Protein AF-A0AB35WHR3-F1 (afdb_monomer_lite)

Structure (mmCIF, N/CA/C/O backbone):
data_AF-A0AB35WHR3-F1
#
_entry.id   AF-A0AB35WHR3-F1
#
loop_
_atom_site.group_PDB
_atom_site.id
_atom_site.type_symbol
_atom_site.label_atom_id
_atom_site.label_alt_id
_atom_site.label_comp_id
_atom_site.label_asym_id
_atom_site.label_entity_id
_atom_site.label_seq_id
_atom_site.pdbx_PDB_ins_code
_atom_site.Cartn_x
_atom_site.Cartn_y
_atom_site.Cartn_z
_atom_site.occupancy
_atom_site.B_iso_or_equiv
_atom_site.auth_seq_id
_atom_site.auth_comp_id
_atom_site.auth_asym_id
_atom_site.auth_atom_id
_atom_site.pdbx_PDB_model_num
ATOM 1 N N . MET A 1 1 ? 24.380 -17.602 20.113 1.00 52.31 1 MET A N 1
ATOM 2 C CA . MET A 1 1 ? 23.394 -16.699 19.487 1.00 52.31 1 MET A CA 1
ATOM 3 C C . MET A 1 1 ? 24.152 -15.446 19.097 1.00 52.31 1 MET A C 1
ATOM 5 O O . MET A 1 1 ? 24.766 -14.852 19.979 1.00 52.31 1 MET A O 1
ATOM 9 N N . GLN A 1 2 ? 24.272 -15.147 17.804 1.00 74.19 2 GLN A N 1
ATOM 10 C CA . GLN A 1 2 ? 25.054 -13.999 17.340 1.00 74.19 2 GLN A CA 1
ATOM 11 C C . GLN A 1 2 ? 24.239 -12.716 17.557 1.00 74.19 2 GLN A C 1
ATOM 13 O O . GLN A 1 2 ? 23.012 -12.747 17.538 1.00 74.19 2 GLN A O 1
ATOM 18 N N . PHE A 1 3 ? 24.901 -11.583 17.803 1.00 76.56 3 PHE A N 1
ATOM 19 C CA . PHE A 1 3 ? 24.217 -10.304 18.057 1.00 76.56 3 PHE A CA 1
ATOM 20 C C . PHE A 1 3 ? 23.314 -9.883 16.879 1.00 76.56 3 PHE A C 1
ATOM 22 O O . PHE A 1 3 ? 22.258 -9.293 17.088 1.00 76.56 3 PHE A O 1
ATOM 29 N N . SER A 1 4 ? 23.675 -10.288 15.656 1.00 76.12 4 SER A N 1
ATOM 30 C CA . SER A 1 4 ? 22.852 -10.157 14.447 1.00 76.12 4 SER A CA 1
ATOM 31 C C . SER A 1 4 ? 21.501 -10.865 14.553 1.00 76.12 4 SER A C 1
ATOM 33 O O . SER A 1 4 ? 20.492 -10.314 14.124 1.00 76.12 4 SER A O 1
ATOM 35 N N . ASP A 1 5 ? 21.458 -12.055 15.158 1.00 76.31 5 ASP A N 1
ATOM 36 C CA . ASP A 1 5 ? 20.227 -12.840 15.301 1.00 76.31 5 ASP A CA 1
ATOM 37 C C . ASP A 1 5 ? 19.265 -12.165 16.281 1.00 76.31 5 ASP A C 1
ATOM 39 O O . ASP A 1 5 ? 18.054 -12.174 16.079 1.00 76.31 5 ASP A O 1
ATOM 43 N N . ILE A 1 6 ? 19.808 -11.540 17.331 1.00 77.31 6 ILE A N 1
ATOM 44 C CA . ILE A 1 6 ? 19.023 -10.793 18.319 1.00 77.31 6 ILE A CA 1
ATOM 45 C C . ILE A 1 6 ? 18.449 -9.525 17.684 1.00 77.31 6 ILE A C 1
ATOM 47 O O . ILE A 1 6 ? 17.266 -9.250 17.866 1.00 77.31 6 ILE A O 1
ATOM 51 N N . ILE A 1 7 ? 19.250 -8.779 16.914 1.00 77.50 7 ILE A N 1
ATOM 52 C CA . ILE A 1 7 ? 18.774 -7.587 16.192 1.00 77.50 7 ILE A CA 1
ATOM 53 C C . ILE A 1 7 ? 17.639 -7.965 15.241 1.00 77.50 7 ILE A C 1
ATOM 55 O O . ILE A 1 7 ? 16.580 -7.343 15.289 1.00 77.50 7 ILE A O 1
ATOM 59 N N . LYS A 1 8 ? 17.830 -9.018 14.440 1.00 77.94 8 LYS A N 1
ATOM 60 C CA . LYS A 1 8 ? 16.816 -9.489 13.499 1.00 77.94 8 LYS A CA 1
ATOM 61 C C . LYS A 1 8 ? 15.540 -9.930 14.215 1.00 77.94 8 LYS A C 1
ATOM 63 O O . LYS A 1 8 ? 14.456 -9.501 13.850 1.00 77.94 8 LYS A O 1
ATOM 68 N N . MET A 1 9 ? 15.664 -10.691 15.303 1.00 77.31 9 MET A N 1
ATOM 69 C CA . MET A 1 9 ? 14.513 -11.106 16.107 1.00 77.31 9 MET A CA 1
ATOM 70 C C . MET A 1 9 ? 13.752 -9.906 16.690 1.00 77.31 9 MET A C 1
ATOM 72 O O . MET A 1 9 ? 12.524 -9.901 16.703 1.00 77.31 9 MET A O 1
ATOM 76 N N . VAL A 1 10 ? 14.456 -8.873 17.162 1.00 79.62 10 VAL A N 1
ATOM 77 C CA . VAL A 1 10 ? 13.827 -7.643 17.668 1.00 79.62 10 VAL A CA 1
ATOM 78 C C . VAL A 1 10 ? 13.127 -6.879 16.542 1.00 79.62 10 VAL A C 1
ATOM 80 O O . VAL A 1 10 ? 12.013 -6.403 16.750 1.00 79.62 10 VAL A O 1
ATOM 83 N N . GLN A 1 11 ? 13.732 -6.790 15.356 1.00 77.31 11 GLN A N 1
ATOM 84 C CA . GLN A 1 11 ? 13.115 -6.176 14.176 1.00 77.31 11 GLN A CA 1
ATOM 85 C C . GLN A 1 11 ? 11.863 -6.940 13.720 1.00 77.31 11 GLN A C 1
ATOM 87 O O . GLN A 1 11 ? 10.835 -6.319 13.451 1.00 77.31 11 GLN A O 1
ATOM 92 N N . ASP A 1 12 ? 11.901 -8.271 13.721 1.00 77.56 12 ASP A N 1
ATOM 93 C CA . ASP A 1 12 ? 10.766 -9.131 13.371 1.00 77.56 12 ASP A CA 1
ATOM 94 C C . ASP A 1 12 ? 9.618 -8.982 14.386 1.00 77.56 12 ASP A C 1
ATOM 96 O O . ASP A 1 12 ? 8.453 -8.821 14.019 1.00 77.56 12 ASP A O 1
ATOM 100 N N . ILE A 1 13 ? 9.931 -8.951 15.686 1.00 80.31 13 ILE A N 1
ATOM 101 C CA . ILE A 1 13 ? 8.928 -8.714 16.735 1.00 80.31 13 ILE A CA 1
ATOM 102 C C . ILE A 1 13 ? 8.335 -7.312 16.605 1.00 80.31 13 ILE A C 1
ATOM 104 O O . ILE A 1 13 ? 7.120 -7.139 16.740 1.00 80.31 13 ILE A O 1
ATOM 108 N N . TRP A 1 14 ? 9.174 -6.305 16.362 1.00 79.19 14 TRP A N 1
ATOM 109 C CA . TRP A 1 14 ? 8.720 -4.929 16.229 1.00 79.19 14 TRP A CA 1
ATOM 110 C C . TRP A 1 14 ? 7.813 -4.764 15.013 1.00 79.19 14 TRP A C 1
ATOM 112 O O . TRP A 1 14 ? 6.697 -4.275 15.179 1.00 79.19 14 TRP A O 1
ATOM 122 N N . SER A 1 15 ? 8.243 -5.231 13.836 1.00 74.38 15 SER A N 1
ATOM 123 C CA . SER A 1 15 ? 7.479 -5.183 12.579 1.00 74.38 15 SER A CA 1
ATOM 124 C C . SER A 1 15 ? 6.114 -5.866 12.690 1.00 74.38 15 SER A C 1
ATOM 126 O O . SER A 1 15 ? 5.131 -5.367 12.146 1.00 74.38 15 SER A O 1
ATOM 128 N N . PHE A 1 16 ? 6.015 -6.944 13.471 1.00 77.44 16 PHE A N 1
ATOM 129 C CA . PHE A 1 16 ? 4.742 -7.586 13.787 1.00 77.44 16 PHE A CA 1
ATOM 130 C C . PHE A 1 16 ? 3.877 -6.772 14.764 1.00 77.44 16 PHE A C 1
ATOM 132 O O . PHE A 1 16 ? 2.650 -6.746 14.646 1.00 77.44 16 PHE A O 1
ATOM 139 N N . SER A 1 17 ? 4.501 -6.130 15.751 1.00 80.25 17 SER A N 1
ATOM 140 C CA . SER A 1 17 ? 3.797 -5.557 16.900 1.00 80.25 17 SER A CA 1
ATOM 141 C C . SER A 1 17 ? 3.284 -4.138 16.672 1.00 80.25 17 SER A C 1
ATOM 143 O O . SER A 1 17 ? 2.226 -3.773 17.191 1.00 80.25 17 SER A O 1
ATOM 145 N N . TRP A 1 18 ? 4.022 -3.310 15.933 1.00 80.69 18 TRP A N 1
ATOM 146 C CA . TRP A 1 18 ? 3.695 -1.891 15.804 1.00 80.69 18 TRP A CA 1
ATOM 147 C C . TRP A 1 18 ? 2.383 -1.613 15.039 1.00 80.69 18 TRP A C 1
ATOM 149 O O . TRP A 1 18 ? 1.640 -0.745 15.512 1.00 80.69 18 TRP A O 1
ATOM 159 N N . PRO A 1 19 ? 2.000 -2.327 13.953 1.00 80.31 19 PRO A N 1
ATOM 160 C CA . PRO A 1 19 ? 0.785 -1.979 13.212 1.00 80.31 19 PRO A CA 1
ATOM 161 C C . PRO A 1 19 ? -0.500 -2.159 14.045 1.00 80.31 19 PRO A C 1
ATOM 163 O O . PRO A 1 19 ? -1.282 -1.208 14.131 1.00 80.31 19 PRO A O 1
ATOM 166 N N . PRO A 1 20 ? -0.716 -3.285 14.765 1.00 82.25 20 PRO A N 1
ATOM 167 C CA . PRO A 1 20 ? -1.853 -3.435 15.681 1.00 82.25 20 PRO A CA 1
ATOM 168 C C . PRO A 1 20 ? -1.917 -2.369 16.777 1.00 82.25 20 PRO A C 1
ATOM 170 O O . PRO A 1 20 ? -3.007 -1.927 17.149 1.00 82.25 20 PRO A O 1
ATOM 173 N N . LEU A 1 21 ? -0.764 -1.945 17.303 1.00 85.31 21 LEU A N 1
ATOM 174 C CA . LEU A 1 21 ? -0.702 -0.894 18.320 1.00 85.31 21 LEU A CA 1
ATOM 175 C C . LEU A 1 21 ? -1.152 0.453 17.748 1.00 85.31 21 LEU A C 1
ATOM 177 O O . LEU A 1 21 ? -1.934 1.156 18.392 1.00 85.31 21 LEU A O 1
ATOM 181 N N . VAL A 1 22 ? -0.722 0.787 16.529 1.00 85.19 22 VAL A N 1
ATOM 182 C CA . VAL A 1 22 ? -1.149 2.009 15.836 1.00 85.19 22 VAL A CA 1
ATOM 183 C C . VAL A 1 22 ? -2.643 1.964 15.511 1.00 85.19 22 VAL A C 1
ATOM 185 O O . VAL A 1 22 ? -3.338 2.942 15.780 1.00 85.19 22 VAL A O 1
ATOM 188 N N . ILE A 1 23 ? -3.170 0.831 15.035 1.00 85.88 23 ILE A N 1
ATOM 189 C CA . ILE A 1 23 ? -4.611 0.631 14.787 1.00 85.88 23 ILE A CA 1
ATOM 190 C C . ILE A 1 23 ? -5.420 0.888 16.064 1.00 85.88 23 ILE A C 1
ATOM 192 O O . ILE A 1 23 ? -6.363 1.683 16.058 1.00 85.88 23 ILE A O 1
ATOM 196 N N . CYS A 1 24 ? -5.032 0.264 17.180 1.00 86.38 24 CYS A N 1
ATOM 197 C CA . CYS A 1 24 ? -5.691 0.456 18.471 1.00 86.38 24 CYS A CA 1
ATOM 198 C C . CYS A 1 24 ? -5.600 1.910 18.957 1.00 86.38 24 CYS A C 1
ATOM 200 O O . CYS A 1 24 ? -6.590 2.463 19.442 1.00 86.38 24 CYS A O 1
ATOM 202 N N . GLY A 1 25 ? -4.433 2.543 18.811 1.00 86.81 25 GLY A N 1
ATOM 203 C CA . GLY A 1 25 ? -4.210 3.940 19.182 1.00 86.81 25 GLY A CA 1
ATOM 204 C C . GLY A 1 25 ? -5.075 4.910 18.375 1.00 86.81 25 GLY A C 1
ATOM 205 O O . GLY A 1 25 ? -5.742 5.770 18.957 1.00 86.81 25 GLY A O 1
ATOM 206 N N . LEU A 1 26 ? -5.131 4.733 17.053 1.00 87.12 26 LEU A N 1
ATOM 207 C CA . LEU A 1 26 ? -5.983 5.511 16.150 1.00 87.12 26 LEU A CA 1
ATOM 208 C C . LEU A 1 26 ? -7.464 5.323 16.488 1.00 87.12 26 LEU A C 1
ATOM 210 O O . LEU A 1 26 ? -8.187 6.309 16.643 1.00 87.12 26 LEU A O 1
ATOM 214 N N . ALA A 1 27 ? -7.905 4.077 16.677 1.00 87.25 27 ALA A N 1
ATOM 215 C CA . ALA A 1 27 ? -9.283 3.765 17.045 1.00 87.25 27 ALA A CA 1
ATOM 216 C C . ALA A 1 27 ? -9.674 4.422 18.379 1.00 87.25 27 ALA A C 1
ATOM 218 O O . ALA A 1 27 ? -10.729 5.050 18.482 1.00 87.25 27 ALA A O 1
ATOM 219 N N . TYR A 1 28 ? -8.805 4.351 19.391 1.00 88.69 28 TYR A N 1
ATOM 220 C CA . TYR A 1 28 ? -9.020 5.018 20.674 1.00 88.69 28 TYR A CA 1
ATOM 221 C C . TYR A 1 28 ? -9.117 6.541 20.523 1.00 88.69 28 TYR A C 1
ATOM 223 O O . TYR A 1 28 ? -10.058 7.155 21.039 1.00 88.69 28 TYR A O 1
ATOM 231 N N . PHE A 1 29 ? -8.168 7.153 19.809 1.00 88.69 29 PHE A N 1
ATOM 232 C CA . PHE A 1 29 ? -8.131 8.598 19.598 1.00 88.69 29 PHE A CA 1
ATOM 233 C C . PHE A 1 29 ? -9.409 9.084 18.909 1.00 88.69 29 PHE A C 1
ATOM 235 O O . PHE A 1 29 ? -10.069 10.004 19.398 1.00 88.69 29 PHE A O 1
ATOM 242 N N . MET A 1 30 ? -9.815 8.415 17.830 1.00 87.62 30 MET A N 1
ATOM 243 C CA . MET A 1 30 ? -11.041 8.730 17.103 1.00 87.62 30 MET A CA 1
ATOM 244 C C . MET A 1 30 ? -12.286 8.522 17.963 1.00 87.62 30 MET A C 1
ATOM 246 O O . MET A 1 30 ? -13.136 9.411 18.039 1.00 87.62 30 MET A O 1
ATOM 250 N N . ALA A 1 31 ? -12.383 7.400 18.678 1.00 87.38 31 ALA A N 1
ATOM 251 C CA . ALA A 1 31 ? -13.514 7.132 19.557 1.00 87.38 31 ALA A CA 1
ATOM 252 C C . ALA A 1 31 ? -13.680 8.242 20.608 1.00 87.38 31 ALA A C 1
ATOM 254 O O . ALA A 1 31 ? -14.768 8.809 20.771 1.00 87.38 31 ALA A O 1
ATOM 255 N N . ARG A 1 32 ? -12.577 8.624 21.262 1.00 89.19 32 ARG A N 1
ATOM 256 C CA . ARG A 1 32 ? -12.548 9.691 22.267 1.00 89.19 32 ARG A CA 1
ATOM 257 C C . ARG A 1 32 ? -12.871 11.059 21.665 1.00 89.19 32 ARG A C 1
ATOM 259 O O . ARG A 1 32 ? -13.584 11.832 22.306 1.00 89.19 32 ARG A O 1
ATOM 266 N N . PHE A 1 33 ? -12.383 11.356 20.461 1.00 88.81 33 PHE A N 1
ATOM 267 C CA . PHE A 1 33 ? -12.613 12.631 19.780 1.00 88.81 33 PHE A CA 1
ATOM 268 C C . PHE A 1 33 ? -14.090 12.834 19.410 1.00 88.81 33 PHE A C 1
ATOM 270 O O . PHE A 1 33 ? -14.654 13.898 19.688 1.00 88.81 33 PHE A O 1
ATOM 277 N N . PHE A 1 34 ? -14.751 11.816 18.850 1.00 86.81 34 PHE A N 1
ATOM 278 C CA . PHE A 1 34 ? -16.167 11.885 18.465 1.00 86.81 34 PHE A CA 1
ATOM 279 C C . PHE A 1 34 ? -17.109 11.757 19.669 1.00 86.81 34 PHE A C 1
ATOM 281 O O . PHE A 1 34 ? -18.034 12.564 19.826 1.00 86.81 34 PHE A O 1
ATOM 288 N N . HIS A 1 35 ? -16.860 10.790 20.557 1.00 86.69 35 HIS A N 1
ATOM 289 C CA . HIS A 1 35 ? -17.736 10.480 21.684 1.00 86.69 35 HIS A CA 1
ATOM 290 C C . HIS A 1 35 ? -16.955 10.270 22.995 1.00 86.69 35 HIS A C 1
ATOM 292 O O . HIS A 1 35 ? -16.759 9.135 23.447 1.00 86.69 35 HIS A O 1
ATOM 298 N N . PRO A 1 36 ? -16.533 11.359 23.665 1.00 84.38 36 PRO A N 1
ATOM 299 C CA . PRO A 1 36 ? -15.654 11.263 24.820 1.00 84.38 36 PRO A CA 1
ATOM 300 C C . PRO A 1 36 ? -16.280 10.477 25.976 1.00 84.38 36 PRO A C 1
ATOM 302 O O . PRO A 1 36 ? -15.652 9.543 26.477 1.00 84.38 36 PRO A O 1
ATOM 305 N N . ALA A 1 37 ? -17.510 10.815 26.371 1.00 82.88 37 ALA A N 1
ATOM 306 C CA . ALA A 1 37 ? -18.183 10.216 27.524 1.00 82.88 37 ALA A CA 1
ATOM 307 C C . ALA A 1 37 ? -18.456 8.710 27.345 1.00 82.88 37 ALA A C 1
ATOM 309 O O . ALA A 1 37 ? -18.174 7.915 28.247 1.00 82.88 37 ALA A O 1
ATOM 310 N N . GLY A 1 38 ? -18.940 8.288 26.170 1.00 80.50 38 GLY A N 1
ATOM 311 C CA . GLY A 1 38 ? -19.163 6.863 25.908 1.00 80.50 38 GLY A CA 1
ATOM 312 C C . GLY A 1 38 ? -17.875 6.067 25.752 1.00 80.50 38 GLY A C 1
ATOM 313 O O . GLY A 1 38 ? -17.841 4.906 26.154 1.00 80.50 38 GLY A O 1
ATOM 314 N N . THR A 1 39 ? -16.798 6.684 25.261 1.00 82.62 39 THR A N 1
ATOM 315 C CA . THR A 1 39 ? -15.481 6.033 25.202 1.00 82.62 39 THR A CA 1
ATOM 316 C C . THR A 1 39 ? -14.956 5.749 26.606 1.00 82.62 39 THR A C 1
ATOM 318 O O . THR A 1 39 ? -14.584 4.617 26.900 1.00 82.62 39 THR A O 1
ATOM 321 N N . THR A 1 40 ? -15.022 6.721 27.523 1.00 85.44 40 THR A N 1
ATOM 322 C CA . THR A 1 40 ? -14.616 6.513 28.926 1.00 85.44 40 THR A CA 1
ATOM 323 C C . THR A 1 40 ? -15.465 5.466 29.638 1.00 85.44 40 THR A C 1
ATOM 325 O O . THR A 1 40 ? -14.918 4.630 30.351 1.00 85.44 40 THR A O 1
ATOM 328 N N . SER A 1 41 ? -16.781 5.451 29.405 1.00 84.50 41 SER A N 1
ATOM 329 C CA . SER A 1 41 ? -17.661 4.424 29.977 1.00 84.50 41 SER A CA 1
ATOM 330 C C . SER A 1 41 ? -17.339 3.027 29.435 1.00 84.50 41 SER A C 1
ATOM 332 O O . SER A 1 41 ? -17.277 2.061 30.195 1.00 84.50 41 SER A O 1
ATOM 334 N N . SER A 1 42 ? -17.078 2.911 28.131 1.00 82.69 42 SER A N 1
ATOM 335 C CA . SER A 1 42 ? -16.716 1.637 27.499 1.00 82.69 42 SER A CA 1
ATOM 336 C C . SER A 1 42 ? -15.365 1.128 27.998 1.00 82.69 42 SER A C 1
ATOM 338 O O . SER A 1 42 ? -15.242 -0.048 28.324 1.00 82.69 42 SER A O 1
ATOM 340 N N . LEU A 1 43 ? -14.378 2.012 28.165 1.00 83.75 43 LEU A N 1
ATOM 341 C CA . LEU A 1 43 ? -13.083 1.665 28.754 1.00 83.75 43 LEU A CA 1
ATOM 342 C C . LEU A 1 43 ? -13.210 1.207 30.200 1.00 83.75 43 LEU A C 1
ATOM 344 O O . LEU A 1 43 ? -12.608 0.209 30.566 1.00 83.75 43 LEU A O 1
ATOM 348 N N . GLN A 1 44 ? -14.024 1.877 31.016 1.00 83.56 44 GLN A N 1
ATOM 349 C CA . GLN A 1 44 ? -14.287 1.431 32.387 1.00 83.56 44 GLN A CA 1
ATOM 350 C C . GLN A 1 44 ? -14.950 0.046 32.419 1.00 83.56 44 GLN A C 1
ATOM 352 O O . GLN A 1 44 ? -14.607 -0.788 33.260 1.00 83.56 44 GLN A O 1
ATOM 357 N N . LYS A 1 45 ? -15.857 -0.246 31.479 1.00 85.75 45 LYS A N 1
ATOM 358 C CA . LYS A 1 45 ? -16.443 -1.587 31.322 1.00 85.75 45 LYS A CA 1
ATOM 359 C C . LYS A 1 45 ? -15.401 -2.628 30.910 1.00 85.75 45 LYS A C 1
ATOM 361 O O . LYS A 1 45 ? -15.373 -3.706 31.494 1.00 85.75 45 LYS A O 1
ATOM 366 N N . ILE A 1 46 ? -14.523 -2.305 29.963 1.00 84.06 46 ILE A N 1
ATOM 367 C CA . ILE A 1 46 ? -13.441 -3.203 29.536 1.00 84.06 46 ILE A CA 1
ATOM 368 C C . ILE A 1 46 ? -12.468 -3.445 30.692 1.00 84.06 46 ILE A C 1
ATOM 370 O O . ILE A 1 46 ? -12.201 -4.593 31.020 1.00 84.06 46 ILE A O 1
ATOM 374 N N . LEU A 1 47 ? -12.009 -2.391 31.371 1.00 82.81 47 LEU A N 1
ATOM 375 C CA . LEU A 1 47 ? -11.098 -2.477 32.515 1.00 82.81 47 LEU A CA 1
ATOM 376 C C . LEU A 1 47 ? -11.695 -3.289 33.665 1.00 82.81 47 LEU A C 1
ATOM 378 O O . LEU A 1 47 ? -11.017 -4.134 34.241 1.00 82.81 47 LEU A O 1
ATOM 382 N N . SER A 1 48 ? -12.973 -3.080 33.988 1.00 83.62 48 SER A N 1
ATOM 383 C CA . SER A 1 48 ? -13.650 -3.887 35.009 1.00 83.62 48 SER A CA 1
ATOM 384 C C . SER A 1 48 ? -13.836 -5.346 34.575 1.00 83.62 48 SER A C 1
ATOM 386 O O . SER A 1 48 ? -13.720 -6.241 35.410 1.00 83.62 48 SER A O 1
ATOM 388 N N . GLY A 1 49 ? -14.060 -5.612 33.285 1.00 80.56 49 GLY A N 1
ATOM 389 C CA . GLY A 1 49 ? -14.067 -6.961 32.716 1.00 80.56 49 GLY A CA 1
ATOM 390 C C . GLY A 1 49 ? -12.696 -7.639 32.777 1.00 80.56 49 GLY A C 1
ATOM 391 O O . GLY A 1 49 ? -12.606 -8.786 33.205 1.00 80.56 49 GLY A O 1
ATOM 392 N N . MET A 1 50 ? -11.627 -6.916 32.432 1.00 78.94 50 MET A N 1
ATOM 393 C CA . MET A 1 50 ? -10.243 -7.387 32.529 1.00 78.94 50 MET A CA 1
ATOM 394 C C . MET A 1 50 ? -9.842 -7.660 33.973 1.00 78.94 50 MET A C 1
ATOM 396 O O . MET A 1 50 ? -9.220 -8.681 34.233 1.00 78.94 50 MET A O 1
ATOM 400 N N . LYS A 1 51 ? -10.243 -6.802 34.918 1.00 81.06 51 LYS A N 1
ATOM 401 C CA . LYS A 1 51 ? -10.017 -7.034 36.348 1.00 81.06 51 LYS A CA 1
ATOM 402 C C . LYS A 1 51 ? -10.696 -8.325 36.804 1.00 81.06 51 LYS A C 1
ATOM 404 O O . LYS A 1 51 ? -10.027 -9.199 37.330 1.00 81.06 51 LYS A O 1
ATOM 409 N N . LYS A 1 52 ? -11.979 -8.511 36.471 1.00 82.81 52 LYS A N 1
ATOM 410 C CA . LYS A 1 52 ? -12.708 -9.762 36.755 1.00 82.81 52 LYS A CA 1
ATOM 411 C C . LYS A 1 52 ? -12.065 -10.988 36.105 1.00 82.81 52 LYS A C 1
ATOM 413 O O . LYS A 1 52 ? -12.115 -12.075 36.671 1.00 82.81 52 LYS A O 1
ATOM 418 N N . TYR A 1 53 ? -11.517 -10.842 34.900 1.00 78.19 53 TYR A N 1
ATOM 419 C CA . TYR A 1 53 ? -10.784 -11.915 34.236 1.00 78.19 53 TYR A CA 1
ATOM 420 C C . TYR A 1 53 ? -9.462 -12.213 34.950 1.00 78.19 53 TYR A C 1
ATOM 422 O O . TYR A 1 53 ? -9.164 -13.378 35.170 1.00 78.19 53 TYR A O 1
ATOM 430 N N . GLY A 1 54 ? -8.719 -11.184 35.365 1.00 76.81 54 GLY A N 1
ATOM 431 C CA . GLY A 1 54 ? -7.506 -11.306 36.172 1.00 76.81 54 GLY A CA 1
ATOM 432 C C . GLY A 1 54 ? -7.766 -12.019 37.496 1.00 76.81 54 GLY A C 1
ATOM 433 O O . GLY A 1 54 ? -7.083 -12.991 37.791 1.00 76.81 54 GLY A O 1
ATOM 434 N N . ASP A 1 55 ? -8.823 -11.633 38.212 1.00 81.00 55 ASP A N 1
ATOM 435 C CA . ASP A 1 55 ? -9.233 -12.276 39.466 1.00 81.00 55 ASP A CA 1
ATOM 436 C C . ASP A 1 55 ? -9.564 -13.771 39.246 1.00 81.00 55 ASP A C 1
ATOM 438 O O . ASP A 1 55 ? -9.179 -14.643 40.026 1.00 81.00 55 ASP A O 1
ATOM 442 N N . LYS A 1 56 ? -10.235 -14.105 38.132 1.00 79.19 56 LYS A N 1
ATOM 443 C CA . LYS A 1 56 ? -10.495 -15.502 37.735 1.00 79.19 56 LYS A CA 1
ATOM 444 C C . LYS A 1 56 ? -9.224 -16.248 37.334 1.00 79.19 56 LYS A C 1
ATOM 446 O O . LYS A 1 56 ? -9.098 -17.433 37.634 1.00 79.19 56 LYS A O 1
ATOM 451 N N . LEU A 1 57 ? -8.301 -15.584 36.645 1.00 73.81 57 LEU A N 1
ATOM 452 C CA . LEU A 1 57 ? -7.026 -16.152 36.219 1.00 73.81 57 LEU A CA 1
ATOM 453 C C . LEU A 1 57 ? -6.140 -16.455 37.431 1.00 73.81 57 LEU A C 1
ATOM 455 O O . LEU A 1 57 ? -5.500 -17.500 37.471 1.00 73.81 57 LEU A O 1
ATOM 459 N N . GLU A 1 58 ? -6.147 -15.576 38.431 1.00 75.00 58 GLU A N 1
ATOM 460 C CA . GLU A 1 58 ? -5.454 -15.758 39.703 1.00 75.00 58 GLU A CA 1
ATOM 461 C C . GLU A 1 58 ? -6.054 -16.922 40.491 1.00 75.00 58 GLU A C 1
ATOM 463 O O . GLU A 1 58 ? -5.318 -17.823 40.878 1.00 75.00 58 GLU A O 1
ATOM 468 N N . SER A 1 59 ? -7.384 -16.996 40.600 1.00 76.94 59 SER A N 1
ATOM 469 C CA . SER A 1 59 ? -8.070 -18.154 41.190 1.00 76.94 59 SER A CA 1
ATOM 470 C C . SER A 1 59 ? -7.737 -19.465 40.462 1.00 76.94 59 SER A C 1
ATOM 472 O O . SER A 1 59 ? -7.481 -20.488 41.094 1.00 76.94 59 SER A O 1
ATOM 474 N N . THR A 1 60 ? -7.673 -19.435 39.129 1.00 73.12 60 THR A N 1
ATOM 475 C CA . THR A 1 60 ? -7.289 -20.592 38.308 1.00 73.12 60 THR A CA 1
ATOM 476 C C . THR A 1 60 ? -5.819 -20.956 38.532 1.00 73.12 60 THR A C 1
ATOM 478 O O . THR A 1 60 ? -5.482 -22.129 38.656 1.00 73.12 60 THR A O 1
ATOM 481 N N . ARG A 1 61 ? -4.931 -19.969 38.680 1.00 70.00 61 ARG A N 1
ATOM 482 C CA . ARG A 1 61 ? -3.522 -20.185 39.023 1.00 70.00 61 ARG A CA 1
ATOM 483 C C . ARG A 1 61 ? -3.376 -20.896 40.368 1.00 70.00 61 ARG A C 1
ATOM 485 O O . ARG A 1 61 ? -2.602 -21.845 40.424 1.00 70.00 61 ARG A O 1
ATOM 492 N N . THR A 1 62 ? -4.130 -20.505 41.398 1.00 74.06 62 THR A N 1
ATOM 493 C CA . THR A 1 62 ? -4.110 -21.171 42.715 1.00 74.06 62 THR A CA 1
ATOM 494 C C . THR A 1 62 ? -4.562 -22.633 42.626 1.00 74.06 62 THR A C 1
ATOM 496 O O . THR A 1 62 ? -4.058 -23.484 43.349 1.00 74.06 62 THR A O 1
ATOM 499 N N . ILE A 1 63 ? -5.478 -22.949 41.702 1.00 76.62 63 ILE A N 1
ATOM 500 C CA . ILE A 1 63 ? -5.956 -24.320 41.450 1.00 76.62 63 ILE A CA 1
ATOM 501 C C . ILE A 1 63 ? -4.929 -25.156 40.664 1.00 76.62 63 ILE A C 1
ATOM 503 O O . ILE A 1 63 ? -4.850 -26.364 40.872 1.00 76.62 63 ILE A O 1
ATOM 507 N N . LEU A 1 64 ? -4.141 -24.548 39.765 1.00 71.31 64 LEU A N 1
ATOM 508 C CA . LEU A 1 64 ? -3.101 -25.240 38.980 1.00 71.31 64 LEU A CA 1
ATOM 509 C C . LEU A 1 64 ? -1.735 -25.326 39.684 1.00 71.31 64 LEU A C 1
ATOM 511 O O . LEU A 1 64 ? -0.887 -26.118 39.264 1.00 71.31 64 LEU A O 1
ATOM 515 N N . GLU A 1 65 ? -1.511 -24.538 40.735 1.00 73.31 65 GLU A N 1
ATOM 516 C CA . GLU A 1 65 ? -0.295 -24.543 41.563 1.00 73.31 65 GLU A CA 1
ATOM 517 C C . GLU A 1 65 ? 0.084 -25.928 42.122 1.00 73.31 65 GLU A C 1
ATOM 519 O O . GLU A 1 65 ? 1.246 -26.312 41.964 1.00 73.31 65 GLU A O 1
ATOM 524 N N . PRO A 1 66 ? -0.859 -26.752 42.624 1.00 74.31 66 PRO A N 1
ATOM 525 C CA . PRO A 1 66 ? -0.577 -28.113 43.087 1.00 74.31 66 PRO A CA 1
ATOM 526 C C . PRO A 1 66 ? -0.123 -29.071 41.976 1.00 74.31 66 PRO A C 1
ATOM 528 O O . PRO A 1 66 ? 0.511 -30.082 42.258 1.00 74.31 66 PRO A O 1
ATOM 531 N N . TYR A 1 67 ? -0.440 -28.768 40.713 1.00 75.75 67 TYR A N 1
ATOM 532 C CA . TYR A 1 67 ? -0.150 -29.627 39.561 1.00 75.75 67 TYR A CA 1
ATOM 533 C C . TYR A 1 67 ? 1.106 -29.195 38.785 1.00 75.75 67 TYR A C 1
ATOM 535 O O . TYR A 1 67 ? 1.414 -29.769 37.743 1.00 75.75 67 TYR A O 1
ATOM 543 N N . GLY A 1 68 ? 1.818 -28.152 39.237 1.00 69.31 68 GLY A N 1
ATOM 544 C CA . GLY A 1 68 ? 3.009 -27.625 38.551 1.00 69.31 68 GLY A CA 1
ATOM 545 C C . GLY A 1 68 ? 2.729 -26.972 37.186 1.00 69.31 68 GLY A C 1
ATOM 546 O O . GLY A 1 68 ? 3.658 -26.609 36.464 1.00 69.31 68 GLY A O 1
ATOM 547 N N . LEU A 1 69 ? 1.455 -26.783 36.831 1.00 67.81 69 LEU A N 1
ATOM 548 C CA . LEU A 1 69 ? 0.995 -26.262 35.537 1.00 67.81 69 LEU A CA 1
ATOM 549 C C . LEU A 1 69 ? 0.897 -24.725 35.507 1.00 67.81 69 LEU A C 1
ATOM 551 O O . LEU A 1 69 ? 0.419 -24.141 34.537 1.00 67.81 69 LEU A O 1
ATOM 555 N N . THR A 1 70 ? 1.390 -24.034 36.534 1.00 66.12 70 THR A N 1
ATOM 556 C CA . THR A 1 70 ? 1.384 -22.560 36.636 1.00 66.12 70 THR A CA 1
ATOM 557 C C . THR A 1 70 ? 2.123 -21.867 35.493 1.00 66.12 70 THR A C 1
ATOM 559 O O . THR A 1 70 ? 1.799 -20.729 35.156 1.00 66.12 70 THR A O 1
ATOM 562 N N . LYS A 1 71 ? 3.057 -22.565 34.834 1.00 66.62 71 LYS A N 1
ATOM 563 C CA . LYS A 1 71 ? 3.768 -22.085 33.638 1.00 66.62 71 LYS A CA 1
ATOM 564 C C . LYS A 1 71 ? 2.876 -21.973 32.389 1.00 66.62 71 LYS A C 1
ATOM 566 O O . LYS A 1 71 ? 3.229 -21.228 31.479 1.00 66.62 71 LYS A O 1
ATOM 571 N N . LEU A 1 72 ? 1.723 -22.651 32.337 1.00 68.50 72 LEU A N 1
ATOM 572 C CA . LEU A 1 72 ? 0.796 -22.576 31.195 1.00 68.50 72 LEU A CA 1
ATOM 573 C C . LEU A 1 72 ? 0.007 -21.268 31.149 1.00 68.50 72 LEU A C 1
ATOM 575 O O . LEU A 1 72 ? -0.306 -20.786 30.067 1.00 68.50 72 LEU A O 1
ATOM 579 N N . VAL A 1 73 ? -0.297 -20.669 32.300 1.00 69.44 73 VAL A N 1
ATOM 580 C CA . VAL A 1 73 ? -1.096 -19.436 32.385 1.00 69.44 73 VAL A CA 1
ATOM 581 C C . VAL A 1 73 ? -0.459 -18.258 31.619 1.00 69.44 73 VAL A C 1
ATOM 583 O O . VAL A 1 73 ? -1.142 -17.658 30.780 1.00 69.44 73 VAL A O 1
ATOM 586 N N . PRO A 1 74 ? 0.832 -17.918 31.820 1.00 70.88 74 PRO A N 1
ATOM 587 C CA . PRO A 1 74 ? 1.484 -16.885 31.016 1.00 70.88 74 PRO A CA 1
ATOM 588 C C . PRO A 1 74 ? 1.632 -17.295 29.544 1.00 70.88 74 PRO A C 1
ATOM 590 O O . PRO A 1 74 ? 1.461 -16.449 28.671 1.00 70.88 74 PRO A O 1
ATOM 593 N N . ALA A 1 75 ? 1.856 -18.580 29.243 1.00 76.12 75 ALA A N 1
ATOM 594 C CA . ALA A 1 75 ? 1.948 -19.063 27.864 1.00 76.12 75 ALA A CA 1
ATOM 595 C C . ALA A 1 75 ? 0.628 -18.877 27.089 1.00 76.12 75 ALA A C 1
ATOM 597 O O . ALA A 1 75 ? 0.632 -18.320 25.995 1.00 76.12 75 ALA A O 1
ATOM 598 N N . ILE A 1 76 ? -0.513 -19.250 27.679 1.00 77.12 76 ILE A N 1
ATOM 599 C CA . ILE A 1 76 ? -1.851 -19.049 27.093 1.00 77.12 76 ILE A CA 1
ATOM 600 C C . ILE A 1 76 ? -2.137 -17.556 26.890 1.00 77.12 76 ILE A C 1
ATOM 602 O O . ILE A 1 76 ? -2.713 -17.167 25.875 1.00 77.12 76 ILE A O 1
ATOM 606 N N . SER A 1 77 ? -1.707 -16.710 27.828 1.00 74.31 77 SER A N 1
ATOM 607 C CA . SER A 1 77 ? -1.901 -15.257 27.742 1.00 74.31 77 SER A CA 1
ATOM 608 C C . SER A 1 77 ? -1.098 -14.643 26.590 1.00 74.31 77 SER A C 1
ATOM 610 O O . SER A 1 77 ? -1.623 -13.811 25.852 1.00 74.31 77 SER A O 1
ATOM 612 N N . ILE A 1 78 ? 0.144 -15.098 26.387 1.00 79.31 78 ILE A N 1
ATOM 613 C CA . ILE A 1 78 ? 0.976 -14.709 25.240 1.00 79.31 78 ILE A CA 1
ATOM 614 C C . ILE A 1 78 ? 0.342 -15.197 23.935 1.00 79.31 78 ILE A C 1
ATOM 616 O O . ILE A 1 78 ? 0.221 -14.412 23.002 1.00 79.31 78 ILE A O 1
ATOM 620 N N . ILE A 1 79 ? -0.130 -16.447 23.869 1.00 82.00 79 ILE A N 1
ATOM 621 C CA . ILE A 1 79 ? -0.790 -16.994 22.670 1.00 82.00 79 ILE A CA 1
ATOM 622 C C . ILE A 1 79 ? -2.042 -16.185 22.313 1.00 82.00 79 ILE A C 1
ATOM 624 O O . ILE A 1 79 ? -2.228 -15.830 21.150 1.00 82.00 79 ILE A O 1
ATOM 628 N N . MET A 1 80 ? -2.881 -15.848 23.295 1.00 80.62 80 MET A N 1
ATOM 629 C CA . MET A 1 80 ? -4.049 -14.979 23.105 1.00 80.62 80 MET A CA 1
ATOM 630 C C . MET A 1 80 ? -3.656 -13.595 22.582 1.00 80.62 80 MET A C 1
ATOM 632 O O . MET A 1 80 ? -4.269 -13.101 21.636 1.00 80.62 80 MET A O 1
ATOM 636 N N . LEU A 1 81 ? -2.631 -12.974 23.174 1.00 80.56 81 LEU A N 1
ATOM 637 C CA . LEU A 1 81 ? -2.147 -11.659 22.758 1.00 80.56 81 LEU A CA 1
ATOM 638 C C . LEU A 1 81 ? -1.613 -11.694 21.324 1.00 80.56 81 LEU A C 1
ATOM 640 O O . LEU A 1 81 ? -2.041 -10.891 20.502 1.00 80.56 81 LEU A O 1
ATOM 644 N N . VAL A 1 82 ? -0.759 -12.666 21.001 1.00 82.12 82 VAL A N 1
ATOM 645 C CA . VAL A 1 82 ? -0.219 -12.863 19.649 1.00 82.12 82 VAL A CA 1
ATOM 646 C C . VAL A 1 82 ? -1.344 -13.133 18.651 1.00 82.12 82 VAL A C 1
ATOM 648 O O . VAL A 1 82 ? -1.347 -12.542 17.577 1.00 82.12 82 VAL A O 1
ATOM 651 N N . SER A 1 83 ? -2.342 -13.943 19.012 1.00 79.75 83 SER A N 1
ATOM 652 C CA . SER A 1 83 ? -3.507 -14.211 18.156 1.00 79.75 83 SER A CA 1
ATOM 653 C C . SER A 1 83 ? -4.322 -12.943 17.891 1.00 79.75 83 SER A C 1
ATOM 655 O O . SER A 1 83 ? -4.726 -12.692 16.759 1.00 79.75 83 SER A O 1
ATOM 657 N N . CYS A 1 84 ? -4.534 -12.107 18.910 1.00 78.56 84 CYS A N 1
ATOM 658 C CA . CYS A 1 84 ? -5.211 -10.820 18.761 1.00 78.56 84 CYS A CA 1
ATOM 659 C C . CYS A 1 84 ? -4.418 -9.871 17.850 1.00 78.56 84 CYS A C 1
ATOM 661 O O . CYS A 1 84 ? -4.979 -9.292 16.921 1.00 78.56 84 CYS A O 1
ATOM 663 N N . MET A 1 85 ? -3.102 -9.764 18.057 1.00 81.00 85 MET A N 1
ATOM 664 C CA . MET A 1 85 ? -2.226 -8.963 17.199 1.00 81.00 85 MET A CA 1
ATOM 665 C C . MET A 1 85 ? -2.223 -9.474 15.758 1.00 81.00 85 MET A C 1
ATOM 667 O O . MET A 1 85 ? -2.293 -8.672 14.834 1.00 81.00 85 MET A O 1
ATOM 671 N N . PHE A 1 86 ? -2.235 -10.791 15.556 1.00 79.44 86 PHE A N 1
ATOM 672 C CA . PHE A 1 86 ? -2.320 -11.401 14.232 1.00 79.44 86 PHE A CA 1
ATOM 673 C C . PHE A 1 86 ? -3.645 -11.073 13.528 1.00 79.44 86 PHE A C 1
ATOM 675 O O . PHE A 1 86 ? -3.644 -10.682 12.363 1.00 79.44 86 PHE A O 1
ATOM 682 N N . LEU A 1 87 ? -4.778 -11.163 14.235 1.00 77.19 87 LEU A N 1
ATOM 683 C CA . LEU A 1 87 ? -6.096 -10.801 13.693 1.00 77.19 87 LEU A CA 1
ATOM 684 C C . LEU A 1 87 ? -6.197 -9.313 13.323 1.00 77.19 87 LEU A C 1
ATOM 686 O O . LEU A 1 87 ? -6.853 -8.960 12.342 1.00 77.19 87 LEU A O 1
ATOM 690 N N . LEU A 1 88 ? -5.542 -8.442 14.092 1.00 73.88 88 LEU A N 1
ATOM 691 C CA . LEU A 1 88 ? -5.454 -7.013 13.793 1.00 73.88 88 LEU A CA 1
ATOM 692 C C . LEU A 1 88 ? -4.524 -6.731 12.605 1.00 73.88 88 LEU A C 1
ATOM 694 O O . LEU A 1 88 ? -4.833 -5.864 11.793 1.00 73.88 88 LEU A O 1
ATOM 698 N N . ASN A 1 89 ? -3.411 -7.459 12.489 1.00 72.19 89 ASN A N 1
ATOM 699 C CA . ASN A 1 89 ? -2.390 -7.195 11.476 1.00 72.19 89 ASN A CA 1
ATOM 700 C C . ASN A 1 89 ? -2.675 -7.839 10.112 1.00 72.19 89 ASN A C 1
ATOM 702 O O . ASN A 1 89 ? -2.180 -7.341 9.112 1.00 72.19 89 ASN A O 1
ATOM 706 N N . GLY A 1 90 ? -3.425 -8.944 10.045 1.00 69.00 90 GLY A N 1
ATOM 707 C CA . GLY A 1 90 ? -3.677 -9.670 8.790 1.00 69.00 90 GLY A CA 1
ATOM 708 C C . GLY A 1 90 ? -5.070 -9.408 8.203 1.00 69.00 90 GLY A C 1
ATOM 709 O O . GLY A 1 90 ? -5.203 -8.720 7.195 1.00 69.00 90 GLY A O 1
ATOM 710 N N . PRO A 1 91 ? -6.142 -9.945 8.808 1.00 68.25 91 PRO A N 1
ATOM 711 C CA . PRO A 1 91 ? -7.503 -9.787 8.293 1.00 68.25 91 PRO A CA 1
ATOM 712 C C . PRO A 1 91 ? -7.965 -8.333 8.153 1.00 68.25 91 PRO A C 1
ATOM 714 O O . PRO A 1 91 ? -8.571 -7.977 7.147 1.00 68.25 91 PRO A O 1
ATOM 717 N N . ILE A 1 92 ? -7.693 -7.482 9.148 1.00 66.06 92 ILE A N 1
ATOM 718 C CA . ILE A 1 92 ? -8.183 -6.096 9.138 1.00 66.06 92 ILE A CA 1
ATOM 719 C C . ILE A 1 92 ? -7.432 -5.243 8.114 1.00 66.06 92 ILE A C 1
ATOM 721 O O . ILE A 1 92 ? -8.070 -4.505 7.368 1.00 66.06 92 ILE A O 1
ATOM 725 N N . THR A 1 93 ? -6.111 -5.375 8.019 1.00 68.25 93 THR A N 1
ATOM 726 C CA . THR A 1 93 ? -5.316 -4.680 6.992 1.00 68.25 93 THR A CA 1
ATOM 727 C C . THR A 1 93 ? -5.693 -5.155 5.588 1.00 68.25 93 THR A C 1
ATOM 729 O O . THR A 1 93 ? -5.904 -4.329 4.708 1.00 68.25 93 THR A O 1
ATOM 732 N N . SER A 1 94 ? -5.912 -6.460 5.394 1.00 70.81 94 SER A N 1
ATOM 733 C CA . SER A 1 94 ? -6.370 -7.029 4.120 1.00 70.81 94 SER A CA 1
ATOM 734 C C . SER A 1 94 ? -7.771 -6.554 3.715 1.00 70.81 94 SER A C 1
ATOM 736 O O . SER A 1 94 ? -8.030 -6.292 2.541 1.00 70.81 94 SER A O 1
ATOM 738 N N . LEU A 1 95 ? -8.694 -6.408 4.668 1.00 72.69 95 LEU A N 1
ATOM 739 C CA . LEU A 1 95 ? -10.013 -5.840 4.383 1.00 72.69 95 LEU A CA 1
ATOM 740 C C . LEU A 1 95 ? -9.910 -4.372 3.970 1.00 72.69 95 LEU A C 1
ATOM 742 O O . LEU A 1 95 ? -10.610 -3.945 3.058 1.00 72.69 95 LEU A O 1
ATOM 746 N N . VAL A 1 96 ? -9.037 -3.609 4.627 1.00 76.44 96 VAL A N 1
ATOM 747 C CA . VAL A 1 96 ? -8.877 -2.172 4.395 1.00 76.44 96 VAL A CA 1
ATOM 748 C C . VAL A 1 96 ? -8.113 -1.867 3.106 1.00 76.44 96 VAL A C 1
ATOM 750 O O . VAL A 1 96 ? -8.461 -0.911 2.412 1.00 76.44 96 VAL A O 1
ATOM 753 N N . SER A 1 97 ? -7.129 -2.684 2.730 1.00 71.25 97 SER A N 1
ATOM 754 C CA . SER A 1 97 ? -6.398 -2.517 1.468 1.00 71.25 97 SER A CA 1
ATOM 755 C C . SER A 1 97 ? -7.318 -2.669 0.250 1.00 71.25 97 SER A C 1
ATOM 757 O O . SER A 1 97 ? -7.139 -1.990 -0.762 1.00 71.25 97 SER A O 1
ATOM 759 N N . ASN A 1 98 ? -8.379 -3.470 0.396 1.00 74.06 98 ASN A N 1
ATOM 760 C CA . ASN A 1 98 ? -9.469 -3.641 -0.564 1.00 74.06 98 ASN A CA 1
ATOM 761 C C . ASN A 1 98 ? -10.526 -2.526 -0.539 1.00 74.06 98 ASN A C 1
ATOM 763 O O . ASN A 1 98 ? -11.562 -2.662 -1.188 1.00 74.06 98 ASN A O 1
ATOM 767 N N . ILE A 1 99 ? -10.319 -1.448 0.214 1.00 78.31 99 ILE A N 1
ATOM 768 C CA . ILE A 1 99 ? -11.191 -0.273 0.180 1.00 78.31 99 ILE A CA 1
ATOM 769 C C . ILE A 1 99 ? -10.524 0.779 -0.719 1.00 78.31 99 ILE A C 1
ATOM 771 O O . ILE A 1 99 ? -9.318 1.023 -0.581 1.00 78.31 99 ILE A O 1
ATOM 775 N N . PRO A 1 100 ? -11.272 1.414 -1.641 1.00 75.19 100 PRO A N 1
ATOM 776 C CA . PRO A 1 100 ? -10.741 2.521 -2.425 1.00 75.19 100 PRO A CA 1
ATOM 777 C C . PRO A 1 100 ? -10.236 3.668 -1.531 1.00 75.19 100 PRO A C 1
ATOM 779 O O . PRO A 1 100 ? -10.751 3.858 -0.426 1.00 75.19 100 PRO A O 1
ATOM 782 N N . PRO A 1 101 ? -9.273 4.482 -1.992 1.00 79.62 101 PRO A N 1
ATOM 783 C CA . PRO A 1 101 ? -8.707 4.506 -3.344 1.00 79.62 101 PRO A CA 1
ATOM 784 C C . PRO A 1 101 ? -7.616 3.447 -3.587 1.00 79.62 101 PRO A C 1
ATOM 786 O O . PRO A 1 101 ? -6.857 3.099 -2.681 1.00 79.62 101 PRO A O 1
ATOM 789 N N . TYR A 1 102 ? -7.510 2.958 -4.822 1.00 80.81 102 TYR A N 1
ATOM 790 C CA . TYR A 1 102 ? -6.416 2.099 -5.291 1.00 80.81 102 TYR A CA 1
ATOM 791 C C . TYR A 1 102 ? -5.402 2.914 -6.076 1.00 80.81 102 TYR A C 1
ATOM 793 O O . TYR A 1 102 ? -5.782 3.823 -6.809 1.00 80.81 102 TYR A O 1
ATOM 801 N N . VAL A 1 103 ? -4.125 2.566 -5.959 1.00 81.44 103 VAL A N 1
ATOM 802 C CA . VAL A 1 103 ? -3.071 3.127 -6.805 1.00 81.44 103 VAL A CA 1
ATOM 803 C C . VAL A 1 103 ? -2.614 2.023 -7.747 1.00 81.44 103 VAL A C 1
ATOM 805 O O . VAL A 1 103 ? -2.133 0.986 -7.292 1.00 81.44 103 VAL A O 1
ATOM 808 N N . SER A 1 104 ? -2.817 2.224 -9.045 1.00 82.88 104 SER A N 1
ATOM 809 C CA . SER A 1 104 ? -2.262 1.358 -10.083 1.00 82.88 104 SER A CA 1
ATOM 810 C C . SER A 1 104 ? -0.929 1.924 -10.549 1.00 82.88 104 SER A C 1
ATOM 812 O O . SER A 1 104 ? -0.762 3.145 -10.614 1.00 82.88 104 SER A O 1
ATOM 814 N N . TYR A 1 105 ? -0.006 1.033 -10.892 1.00 83.88 105 TYR A N 1
ATOM 815 C CA . TYR A 1 105 ? 1.324 1.370 -11.379 1.00 83.88 105 TYR A CA 1
ATOM 816 C C . TYR A 1 105 ? 1.567 0.665 -12.708 1.00 83.88 105 TYR A C 1
ATOM 818 O O . TYR A 1 105 ? 1.268 -0.519 -12.850 1.00 83.88 105 TYR A O 1
ATOM 826 N N . ASN A 1 106 ? 2.177 1.377 -13.644 1.00 85.38 106 ASN A N 1
ATOM 827 C CA . ASN A 1 106 ? 2.732 0.848 -14.876 1.00 85.38 106 ASN A CA 1
ATOM 828 C C . ASN A 1 106 ? 4.254 1.084 -14.855 1.00 85.38 106 ASN A C 1
ATOM 830 O O . ASN A 1 106 ? 4.732 2.097 -15.372 1.00 85.38 106 ASN A O 1
ATOM 834 N N . PRO A 1 107 ? 5.024 0.198 -14.192 1.00 83.44 107 PRO A N 1
ATOM 835 C CA . PRO A 1 107 ? 6.459 0.395 -14.011 1.00 83.44 107 PRO A CA 1
ATOM 836 C C . PRO A 1 107 ? 7.222 0.314 -15.335 1.00 83.44 107 PRO A C 1
ATOM 838 O O . PRO A 1 107 ? 8.182 1.054 -15.520 1.00 83.44 107 PRO A O 1
ATOM 841 N N . ALA A 1 108 ? 6.756 -0.503 -16.285 1.00 82.19 108 ALA A N 1
ATOM 842 C CA . ALA A 1 108 ? 7.358 -0.574 -17.609 1.00 82.19 108 ALA A CA 1
ATOM 843 C C . ALA A 1 108 ? 7.245 0.750 -18.368 1.00 82.19 108 ALA A C 1
ATOM 845 O O . ALA A 1 108 ? 8.201 1.147 -19.021 1.00 82.19 108 ALA A O 1
ATOM 846 N N . LEU A 1 109 ? 6.127 1.471 -18.226 1.00 85.31 109 LEU A N 1
ATOM 847 C CA . LEU A 1 109 ? 5.983 2.799 -18.819 1.00 85.31 109 LEU A CA 1
ATOM 848 C C . LEU A 1 109 ? 6.966 3.816 -18.223 1.00 85.31 109 LEU A C 1
ATOM 850 O O . LEU A 1 109 ? 7.485 4.664 -18.943 1.00 85.31 109 LEU A O 1
ATOM 854 N N . LEU A 1 110 ? 7.225 3.758 -16.912 1.00 86.50 110 LEU A N 1
ATOM 855 C CA . LEU A 1 110 ? 8.245 4.609 -16.294 1.00 86.50 110 LEU A CA 1
ATOM 856 C C . LEU A 1 110 ? 9.644 4.233 -16.799 1.00 86.50 110 LEU A C 1
ATOM 858 O O . LEU A 1 110 ? 10.402 5.109 -17.199 1.00 86.50 110 LEU A O 1
ATOM 862 N N . ALA A 1 111 ? 9.962 2.940 -16.832 1.00 85.56 111 ALA A N 1
ATOM 863 C CA . ALA A 1 111 ? 11.252 2.450 -17.298 1.00 85.56 111 ALA A CA 1
ATOM 864 C C . ALA A 1 111 ? 11.534 2.855 -18.754 1.00 85.56 111 ALA A C 1
ATOM 866 O O . ALA A 1 111 ? 12.607 3.380 -19.045 1.00 85.56 111 ALA A O 1
ATOM 867 N N . THR A 1 112 ? 10.567 2.685 -19.662 1.00 83.62 112 THR A N 1
ATOM 868 C CA . THR A 1 112 ? 10.728 3.069 -21.073 1.00 83.62 112 THR A CA 1
ATOM 869 C C . THR A 1 112 ? 10.840 4.581 -21.255 1.00 83.62 112 THR A C 1
ATOM 871 O O . THR A 1 112 ? 11.644 5.019 -22.071 1.00 83.62 112 THR A O 1
ATOM 874 N N . LYS A 1 113 ? 10.126 5.391 -20.459 1.00 84.50 113 LYS A N 1
ATOM 875 C CA . LYS A 1 113 ? 10.288 6.859 -20.430 1.00 84.50 113 LYS A CA 1
ATOM 876 C C . LYS A 1 113 ? 11.684 7.309 -20.016 1.00 84.50 113 LYS A C 1
ATOM 878 O O . LYS A 1 113 ? 12.171 8.314 -20.525 1.00 84.50 113 LYS A O 1
ATOM 883 N N . THR A 1 114 ? 12.296 6.603 -19.072 1.00 86.50 114 THR A N 1
ATOM 884 C CA . THR A 1 114 ? 13.627 6.943 -18.559 1.00 86.50 114 THR A CA 1
ATOM 885 C C . THR A 1 114 ? 14.738 6.483 -19.510 1.00 86.50 114 THR A C 1
ATOM 887 O O . THR A 1 114 ? 15.813 7.082 -19.536 1.00 86.50 114 THR A O 1
ATOM 890 N N . MET A 1 115 ? 14.492 5.448 -20.321 1.00 87.88 115 MET A N 1
ATOM 891 C CA . MET A 1 115 ? 15.434 4.977 -21.339 1.00 87.88 115 MET A CA 1
ATOM 892 C C . MET A 1 115 ? 15.547 5.943 -22.525 1.00 87.88 115 MET A C 1
ATOM 894 O O . MET A 1 115 ? 14.549 6.454 -23.031 1.00 87.88 115 MET A O 1
ATOM 898 N N . SER A 1 116 ? 16.763 6.110 -23.051 1.00 88.50 116 SER A N 1
ATOM 899 C CA . SER A 1 116 ? 16.979 6.793 -24.332 1.00 88.50 116 SER A CA 1
ATOM 900 C C . SER A 1 116 ? 16.486 5.952 -25.514 1.00 88.50 116 SER A C 1
ATOM 902 O O . SER A 1 116 ? 16.453 4.725 -25.438 1.00 88.50 116 SER A O 1
ATOM 904 N N . GLU A 1 117 ? 16.176 6.585 -26.649 1.00 87.31 117 GLU A N 1
ATOM 905 C CA . GLU A 1 117 ? 15.762 5.876 -27.875 1.00 87.31 117 GLU A CA 1
ATOM 906 C C . GLU A 1 117 ? 16.773 4.799 -28.299 1.00 87.31 117 GLU A C 1
ATOM 908 O O . GLU A 1 117 ? 16.396 3.695 -28.682 1.00 87.31 117 GLU A O 1
ATOM 913 N N . ALA A 1 118 ? 18.074 5.073 -28.153 1.00 87.12 118 ALA A N 1
ATOM 914 C CA . ALA A 1 118 ? 19.125 4.100 -28.442 1.00 87.12 118 ALA A CA 1
ATOM 915 C C . ALA A 1 118 ? 19.087 2.891 -27.489 1.00 87.12 118 ALA A C 1
ATOM 917 O O . ALA A 1 118 ? 19.345 1.765 -27.908 1.00 87.12 118 ALA A O 1
ATOM 918 N N . GLN A 1 119 ? 18.754 3.099 -26.212 1.00 89.69 119 GLN A N 1
ATOM 919 C CA . GLN A 1 119 ? 18.572 2.003 -25.257 1.00 89.69 119 GLN A CA 1
ATOM 920 C C . GLN A 1 119 ? 17.314 1.196 -25.585 1.00 89.69 119 GLN A C 1
ATOM 922 O O . GLN A 1 119 ? 17.376 -0.029 -25.598 1.00 89.69 119 GLN A O 1
ATOM 927 N N . GLN A 1 120 ? 16.205 1.856 -25.920 1.00 89.19 120 GLN A N 1
ATOM 928 C CA . GLN A 1 120 ? 14.973 1.181 -26.337 1.00 89.19 120 GLN A CA 1
ATOM 929 C C . GLN A 1 120 ? 15.200 0.339 -27.602 1.00 89.19 120 GLN A C 1
ATOM 931 O O . GLN A 1 120 ? 14.827 -0.831 -27.643 1.00 89.19 120 GLN A O 1
ATOM 936 N N . LEU A 1 121 ? 15.908 0.880 -28.596 1.00 89.19 121 LEU A N 1
ATOM 937 C CA . LEU A 1 121 ? 16.263 0.155 -29.815 1.00 89.19 121 LEU A CA 1
ATOM 938 C C . LEU A 1 121 ? 17.176 -1.046 -29.528 1.00 89.19 121 LEU A C 1
ATOM 940 O O . LEU A 1 121 ? 16.947 -2.140 -30.043 1.00 89.19 121 LEU A O 1
ATOM 944 N N . ALA A 1 122 ? 18.197 -0.874 -28.683 1.00 89.69 122 ALA A N 1
ATOM 945 C CA . ALA A 1 122 ? 19.057 -1.981 -28.269 1.00 89.69 122 ALA A CA 1
ATOM 946 C C . ALA A 1 122 ? 18.256 -3.081 -27.550 1.00 89.69 122 ALA A C 1
ATOM 948 O O . ALA A 1 122 ? 18.533 -4.265 -27.743 1.00 89.69 122 ALA A O 1
ATOM 949 N N . LEU A 1 123 ? 17.253 -2.704 -26.752 1.00 89.94 123 LEU A N 1
ATOM 950 C CA . LEU A 1 123 ? 16.388 -3.626 -26.021 1.00 89.94 123 LEU A CA 1
ATOM 951 C C . LEU A 1 123 ? 15.523 -4.470 -26.967 1.00 89.94 123 LEU A C 1
ATOM 953 O O . LEU A 1 123 ? 15.525 -5.695 -26.846 1.00 89.94 123 LEU A O 1
ATOM 957 N N . ILE A 1 124 ? 14.861 -3.837 -27.943 1.00 89.50 124 ILE A N 1
ATOM 958 C CA . ILE A 1 124 ? 14.070 -4.520 -28.985 1.00 89.50 124 ILE A CA 1
ATOM 959 C C . ILE A 1 124 ? 14.950 -5.516 -29.748 1.00 89.50 124 ILE A C 1
ATOM 961 O O . ILE A 1 124 ? 14.594 -6.680 -29.921 1.00 89.50 124 ILE A O 1
ATOM 965 N N . ARG A 1 125 ? 16.155 -5.090 -30.146 1.00 88.94 125 ARG A N 1
ATOM 966 C CA . ARG A 1 125 ? 17.089 -5.929 -30.912 1.00 88.94 125 ARG A CA 1
ATOM 967 C C . ARG A 1 125 ? 17.667 -7.086 -30.109 1.00 88.94 125 ARG A C 1
ATOM 969 O O . ARG A 1 125 ? 17.937 -8.142 -30.676 1.00 88.94 125 ARG A O 1
ATOM 976 N N . LYS A 1 126 ? 17.859 -6.908 -28.800 1.00 89.19 126 LYS A N 1
ATOM 977 C CA . LYS A 1 126 ? 18.302 -7.978 -27.898 1.00 89.19 126 LYS A CA 1
ATOM 978 C C . LYS A 1 126 ? 17.203 -9.021 -27.669 1.00 89.19 126 LYS A C 1
ATOM 980 O O . LYS A 1 126 ? 17.519 -10.198 -27.505 1.00 89.19 126 LYS A O 1
ATOM 985 N N . TYR A 1 127 ? 15.933 -8.613 -27.715 1.00 89.00 127 TYR A N 1
ATOM 986 C CA . TYR A 1 127 ? 14.763 -9.475 -27.523 1.00 89.00 127 TYR A CA 1
ATOM 987 C C . TYR A 1 127 ? 13.810 -9.434 -28.731 1.00 89.00 127 TYR A C 1
ATOM 989 O O . TYR A 1 127 ? 12.662 -9.016 -28.595 1.00 89.00 127 TYR A O 1
ATOM 997 N N . PRO A 1 128 ? 14.224 -9.943 -29.908 1.00 84.44 128 PRO A N 1
ATOM 998 C CA . PRO A 1 128 ? 13.460 -9.806 -31.155 1.00 84.44 128 PRO A CA 1
ATOM 999 C C . PRO A 1 128 ? 12.144 -10.601 -31.180 1.00 84.44 128 PRO A C 1
ATOM 1001 O O . PRO A 1 128 ? 11.334 -10.430 -32.086 1.00 84.44 128 PRO A O 1
ATOM 1004 N N . MET A 1 129 ? 11.947 -11.504 -30.214 1.00 85.81 129 MET A N 1
ATOM 1005 C CA . MET A 1 129 ? 10.722 -12.296 -30.059 1.00 85.81 129 MET A CA 1
ATOM 1006 C C . MET A 1 129 ? 9.654 -11.581 -29.220 1.00 85.81 129 MET A C 1
ATOM 1008 O O . MET A 1 129 ? 8.533 -12.078 -29.138 1.00 85.81 129 MET A O 1
ATOM 1012 N N . ALA A 1 130 ? 9.991 -10.454 -28.583 1.00 86.31 130 ALA A N 1
ATOM 1013 C CA . ALA A 1 130 ? 9.031 -9.649 -27.842 1.00 86.31 130 ALA A CA 1
ATOM 1014 C C . ALA A 1 130 ? 8.059 -8.952 -28.806 1.00 86.31 130 ALA A C 1
ATOM 1016 O O . ALA A 1 130 ? 8.438 -8.521 -29.894 1.00 86.31 130 ALA A O 1
ATOM 1017 N N . GLN A 1 131 ? 6.798 -8.829 -28.399 1.00 84.38 131 GLN A N 1
ATOM 1018 C CA . GLN A 1 131 ? 5.750 -8.149 -29.162 1.00 84.38 131 GLN A CA 1
ATOM 1019 C C . GLN A 1 131 ? 5.751 -6.634 -28.927 1.00 84.38 131 GLN A C 1
ATOM 1021 O O . GLN A 1 131 ? 5.070 -5.906 -29.642 1.00 84.38 131 GLN A O 1
ATOM 1026 N N . SER A 1 132 ? 6.475 -6.160 -27.908 1.00 83.88 132 SER A N 1
ATOM 1027 C CA . SER A 1 132 ? 6.574 -4.745 -27.545 1.00 83.88 132 SER A CA 1
ATOM 1028 C C . SER A 1 132 ? 7.850 -4.441 -26.757 1.00 83.88 132 SER A C 1
ATOM 1030 O O . SER A 1 132 ? 8.436 -5.328 -26.128 1.00 83.88 132 SER A O 1
ATOM 1032 N N . VAL A 1 133 ? 8.228 -3.159 -26.701 1.00 85.00 133 VAL A N 1
ATOM 1033 C CA . VAL A 1 133 ? 9.338 -2.660 -25.864 1.00 85.00 133 VAL A CA 1
ATOM 1034 C C . VAL A 1 133 ? 9.105 -2.957 -24.379 1.00 85.00 133 VAL A C 1
ATOM 1036 O O . VAL A 1 133 ? 10.036 -3.299 -23.654 1.00 85.00 133 VAL A O 1
ATOM 1039 N N . VAL A 1 134 ? 7.849 -2.882 -23.932 1.00 86.50 134 VAL A N 1
ATOM 1040 C CA . VAL A 1 134 ? 7.435 -3.217 -22.561 1.00 86.50 134 VAL A CA 1
ATOM 1041 C C . VAL A 1 134 ? 7.688 -4.693 -22.249 1.00 86.50 134 VAL A C 1
ATOM 1043 O O . VAL A 1 134 ? 8.245 -5.022 -21.203 1.00 86.50 134 VAL A O 1
ATOM 1046 N N . GLU A 1 135 ? 7.321 -5.596 -23.158 1.00 87.19 135 GLU A N 1
ATOM 1047 C CA . GLU A 1 135 ? 7.588 -7.026 -22.989 1.00 87.19 135 GLU A CA 1
ATOM 1048 C C . GLU A 1 135 ? 9.094 -7.320 -23.012 1.00 87.19 135 GLU A C 1
ATOM 1050 O O . GLU A 1 135 ? 9.593 -8.054 -22.157 1.00 87.19 135 GLU A O 1
ATOM 1055 N N . ALA A 1 136 ? 9.836 -6.688 -23.926 1.00 88.81 136 ALA A N 1
ATOM 1056 C CA . ALA A 1 136 ? 11.291 -6.793 -23.989 1.00 88.81 136 ALA A CA 1
ATOM 1057 C C . ALA A 1 136 ? 11.952 -6.326 -22.679 1.00 88.81 136 ALA A C 1
ATOM 1059 O O . ALA A 1 136 ? 12.882 -6.972 -22.195 1.00 88.81 136 ALA A O 1
ATOM 1060 N N . TYR A 1 137 ? 11.436 -5.258 -22.062 1.00 90.19 137 TYR A N 1
ATOM 1061 C CA . TYR A 1 137 ? 11.889 -4.778 -20.756 1.00 90.19 137 TYR A CA 1
ATOM 1062 C C . TYR A 1 137 ? 11.684 -5.822 -19.656 1.00 90.19 137 TYR A C 1
ATOM 1064 O O . TYR A 1 137 ? 12.626 -6.113 -18.924 1.00 90.19 137 TYR A O 1
ATOM 1072 N N . TYR A 1 138 ? 10.507 -6.446 -19.559 1.00 89.62 138 TYR A N 1
ATOM 1073 C CA . TYR A 1 138 ? 10.259 -7.475 -18.541 1.00 89.62 138 TYR A CA 1
ATOM 1074 C C . TYR A 1 138 ? 11.091 -8.743 -18.747 1.00 89.62 138 TYR A C 1
ATOM 1076 O O . TYR A 1 138 ? 11.552 -9.343 -17.773 1.00 89.62 138 TYR A O 1
ATOM 1084 N N . LEU A 1 139 ? 11.313 -9.152 -19.999 1.00 89.62 139 LEU A N 1
ATOM 1085 C CA . LEU A 1 139 ? 12.216 -10.260 -20.314 1.00 89.62 139 LEU A CA 1
ATOM 1086 C C . LEU A 1 139 ? 13.650 -9.931 -19.885 1.00 89.62 139 LEU A C 1
ATOM 1088 O O . LEU A 1 139 ? 14.310 -10.758 -19.251 1.00 89.62 139 LEU A O 1
ATOM 1092 N N . ALA A 1 140 ? 14.101 -8.707 -20.164 1.00 88.69 140 ALA A N 1
ATOM 1093 C CA . ALA A 1 140 ? 15.410 -8.234 -19.752 1.00 88.69 140 ALA A CA 1
ATOM 1094 C C . ALA A 1 140 ? 15.543 -8.148 -18.231 1.00 88.69 140 ALA A C 1
ATOM 1096 O O . ALA A 1 140 ? 16.534 -8.634 -17.691 1.00 88.69 140 ALA A O 1
ATOM 1097 N N . LEU A 1 141 ? 14.540 -7.615 -17.536 1.00 88.62 141 LEU A N 1
ATOM 1098 C CA . LEU A 1 141 ? 14.522 -7.530 -16.079 1.00 88.62 141 LEU A CA 1
ATOM 1099 C C . LEU A 1 141 ? 14.619 -8.919 -15.448 1.00 88.62 141 LEU A C 1
ATOM 1101 O O . LEU A 1 141 ? 15.499 -9.156 -14.630 1.00 88.62 141 LEU A O 1
ATOM 1105 N N . ARG A 1 142 ? 13.809 -9.878 -15.907 1.00 86.00 142 ARG A N 1
ATOM 1106 C CA . ARG A 1 142 ? 13.850 -11.260 -15.411 1.00 86.00 142 ARG A CA 1
ATOM 1107 C C . ARG A 1 142 ? 15.198 -11.936 -15.661 1.00 86.00 142 ARG A C 1
ATOM 1109 O O . ARG A 1 142 ? 15.665 -12.701 -14.822 1.00 86.00 142 ARG A O 1
ATOM 1116 N N . SER A 1 143 ? 15.821 -11.677 -16.812 1.00 85.06 143 SER A N 1
ATOM 1117 C CA . SER A 1 143 ? 17.175 -12.171 -17.089 1.00 85.06 143 SER A CA 1
ATOM 1118 C C . SER A 1 143 ? 18.208 -11.536 -16.153 1.00 85.06 143 SER A C 1
ATOM 1120 O O . SER A 1 143 ? 19.053 -12.235 -15.599 1.00 85.06 143 SER A O 1
ATOM 1122 N N . ALA A 1 144 ? 18.085 -10.230 -15.903 1.00 82.88 144 ALA A N 1
ATOM 1123 C CA . ALA A 1 144 ? 18.986 -9.478 -15.050 1.00 82.88 144 ALA A CA 1
ATOM 1124 C C . ALA A 1 144 ? 18.846 -9.899 -13.584 1.00 82.88 144 ALA A C 1
ATOM 1126 O O . ALA A 1 144 ? 19.857 -10.078 -12.925 1.00 82.88 144 ALA A O 1
ATOM 1127 N N . GLU A 1 145 ? 17.638 -10.149 -13.079 1.00 81.56 145 GLU A N 1
ATOM 1128 C CA . GLU A 1 145 ? 17.394 -10.649 -11.717 1.00 81.56 145 GLU A CA 1
ATOM 1129 C C . GLU A 1 145 ? 18.087 -11.990 -11.429 1.00 81.56 145 GLU A C 1
ATOM 1131 O O . GLU A 1 145 ? 18.528 -12.231 -10.305 1.00 81.56 145 GLU A O 1
ATOM 1136 N N . LEU A 1 146 ? 18.203 -12.863 -12.434 1.00 78.06 146 LEU A N 1
ATOM 1137 C CA . LEU A 1 146 ? 18.871 -14.162 -12.299 1.00 78.06 146 LEU A CA 1
ATOM 1138 C C . LEU A 1 146 ? 20.401 -14.038 -12.235 1.00 78.06 146 LEU A C 1
ATOM 1140 O O . LEU A 1 146 ? 21.063 -14.889 -11.639 1.00 78.06 146 LEU A O 1
ATOM 1144 N N . GLU A 1 147 ? 20.963 -12.991 -12.840 1.00 69.81 147 GLU A N 1
ATOM 1145 C CA . GLU A 1 147 ? 22.411 -12.763 -12.950 1.00 69.81 147 GLU A CA 1
ATOM 1146 C C . GLU A 1 147 ? 22.936 -11.709 -11.956 1.00 69.81 147 GLU A C 1
ATOM 1148 O O . GLU A 1 147 ? 24.124 -11.672 -11.618 1.00 69.81 147 GLU A O 1
ATOM 1153 N N . SER A 1 148 ? 22.046 -10.846 -11.473 1.00 65.50 148 SER A N 1
ATOM 1154 C CA . SER A 1 148 ? 22.328 -9.681 -10.646 1.00 65.50 148 SER A CA 1
ATOM 1155 C C . SER A 1 148 ? 22.623 -10.051 -9.192 1.00 65.50 148 SER A C 1
ATOM 1157 O O . SER A 1 148 ? 21.949 -10.861 -8.559 1.00 65.50 148 SER A O 1
ATOM 1159 N N . LYS A 1 149 ? 23.625 -9.376 -8.613 1.00 64.06 149 LYS A N 1
ATOM 1160 C CA . LYS A 1 149 ? 23.855 -9.350 -7.156 1.00 64.06 149 LYS A CA 1
ATOM 1161 C C . LYS A 1 149 ? 23.094 -8.221 -6.454 1.00 64.06 149 LYS A C 1
ATOM 1163 O O . LYS A 1 149 ? 23.107 -8.165 -5.225 1.00 64.06 149 LYS A O 1
ATOM 1168 N N . ILE A 1 150 ? 22.498 -7.307 -7.217 1.00 64.81 150 ILE A N 1
ATOM 1169 C CA . ILE A 1 150 ? 21.731 -6.172 -6.711 1.00 64.81 150 ILE A CA 1
ATOM 1170 C C . ILE A 1 150 ? 20.345 -6.699 -6.343 1.00 64.81 150 ILE A C 1
ATOM 1172 O O . ILE A 1 150 ? 19.666 -7.305 -7.167 1.00 64.81 150 ILE A O 1
ATOM 1176 N N . LYS A 1 151 ? 19.942 -6.496 -5.089 1.00 69.56 151 LYS A N 1
ATOM 1177 C CA . LYS A 1 151 ? 18.594 -6.807 -4.612 1.00 69.56 151 LYS A CA 1
ATOM 1178 C C . LYS A 1 151 ? 17.879 -5.480 -4.390 1.00 69.56 151 LYS A C 1
ATOM 1180 O O . LYS A 1 151 ? 18.387 -4.716 -3.569 1.00 69.56 151 LYS A O 1
ATOM 1185 N N . PRO A 1 152 ? 16.769 -5.202 -5.095 1.00 69.38 152 PRO A N 1
ATOM 1186 C CA . PRO A 1 152 ? 16.008 -3.988 -4.847 1.00 69.38 152 PRO A CA 1
ATOM 1187 C C . PRO A 1 152 ? 15.532 -3.972 -3.393 1.00 69.38 152 PRO A C 1
ATOM 1189 O O . PRO A 1 152 ? 15.135 -5.013 -2.852 1.00 69.38 152 PRO A O 1
ATOM 1192 N N . ASP A 1 153 ? 15.589 -2.805 -2.757 1.00 72.31 153 ASP A N 1
ATOM 1193 C CA . ASP A 1 153 ? 15.113 -2.645 -1.386 1.00 72.31 153 ASP A CA 1
ATOM 1194 C C . ASP A 1 153 ? 13.604 -2.367 -1.365 1.00 72.31 153 ASP A C 1
ATOM 1196 O O . ASP A 1 153 ? 13.128 -1.277 -1.685 1.00 72.31 153 ASP A O 1
ATOM 1200 N N . TYR A 1 154 ? 12.841 -3.381 -0.962 1.00 76.00 154 TYR A N 1
ATOM 1201 C CA . TYR A 1 154 ? 11.387 -3.310 -0.839 1.00 76.00 154 TYR A CA 1
ATOM 1202 C C . TYR A 1 154 ? 10.909 -2.961 0.578 1.00 76.00 154 TYR A C 1
ATOM 1204 O O . TYR A 1 154 ? 9.700 -2.799 0.784 1.00 76.00 154 TYR A O 1
ATOM 1212 N N . GLU A 1 155 ? 11.802 -2.853 1.568 1.00 72.06 155 GLU A N 1
ATOM 1213 C CA . GLU A 1 155 ? 11.405 -2.634 2.962 1.00 72.06 155 GLU A CA 1
ATOM 1214 C C . GLU A 1 155 ? 10.742 -1.265 3.134 1.00 72.06 155 GLU A C 1
ATOM 1216 O O . GLU A 1 155 ? 9.633 -1.177 3.671 1.00 72.06 155 GLU A O 1
ATOM 1221 N N . GLU A 1 156 ? 11.342 -0.204 2.589 1.00 75.94 156 GLU A N 1
ATOM 1222 C CA . GLU A 1 156 ? 10.770 1.146 2.653 1.00 75.94 156 GLU A CA 1
ATOM 1223 C C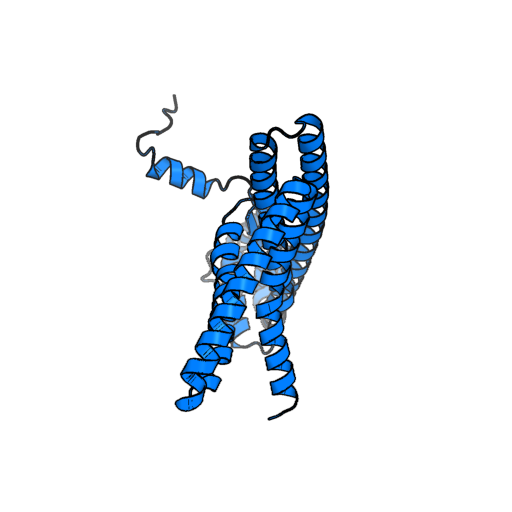 . GLU A 1 156 ? 9.415 1.226 1.939 1.00 75.94 156 GLU A C 1
ATOM 1225 O O . GLU A 1 156 ? 8.480 1.860 2.431 1.00 75.94 156 GLU A O 1
ATOM 1230 N N . LEU A 1 157 ? 9.264 0.520 0.817 1.00 81.12 157 LEU A N 1
ATOM 1231 C CA . LEU A 1 157 ? 8.004 0.452 0.083 1.00 81.12 157 LEU A CA 1
ATOM 1232 C C . LEU A 1 157 ? 6.888 -0.193 0.920 1.00 81.12 157 LEU A C 1
ATOM 1234 O O . LEU A 1 157 ? 5.740 0.261 0.899 1.00 81.12 157 LEU A O 1
ATOM 1238 N N . SER A 1 158 ? 7.213 -1.252 1.664 1.00 80.06 158 SER A N 1
ATOM 1239 C CA . SER A 1 158 ? 6.253 -1.945 2.525 1.00 80.06 158 SER A CA 1
ATOM 1240 C C . SER A 1 158 ? 5.704 -1.030 3.627 1.00 80.06 158 SER A C 1
ATOM 1242 O O . SER A 1 158 ? 4.501 -1.051 3.898 1.00 80.06 158 SER A O 1
ATOM 1244 N N . LEU A 1 159 ? 6.545 -0.154 4.187 1.00 81.06 159 LEU A N 1
ATOM 1245 C CA . LEU A 1 159 ? 6.151 0.813 5.212 1.00 81.06 159 LEU A CA 1
ATOM 1246 C C . LEU A 1 159 ? 5.161 1.848 4.670 1.00 81.06 159 LEU A C 1
ATOM 1248 O O . LEU A 1 159 ? 4.157 2.139 5.323 1.00 81.06 159 LEU A O 1
ATOM 1252 N N . TRP A 1 160 ? 5.398 2.380 3.468 1.00 85.12 160 TRP A N 1
ATOM 1253 C CA . TRP A 1 160 ? 4.485 3.349 2.852 1.00 85.12 160 TRP A CA 1
ATOM 1254 C C . TRP A 1 160 ? 3.137 2.730 2.474 1.00 85.12 160 TRP A C 1
ATOM 1256 O O . TRP A 1 160 ? 2.104 3.375 2.657 1.00 85.12 160 TRP A O 1
ATOM 1266 N N . ASN A 1 161 ? 3.122 1.472 2.025 1.00 83.56 161 ASN A N 1
ATOM 1267 C CA . ASN A 1 161 ? 1.875 0.735 1.799 1.00 83.56 161 ASN A CA 1
ATOM 1268 C C . ASN A 1 161 ? 1.095 0.530 3.105 1.00 83.56 161 ASN A C 1
ATOM 1270 O O . ASN A 1 161 ? -0.101 0.807 3.164 1.00 83.56 161 ASN A O 1
ATOM 1274 N N . GLN A 1 162 ? 1.776 0.138 4.184 1.00 82.00 162 GLN A N 1
ATOM 1275 C CA . GLN A 1 162 ? 1.138 0.011 5.496 1.00 82.00 162 GLN A CA 1
ATOM 1276 C C . GLN A 1 162 ? 0.603 1.356 6.006 1.00 82.00 162 GLN A C 1
ATOM 1278 O O . GLN A 1 162 ? -0.487 1.411 6.573 1.00 82.00 162 GLN A O 1
ATOM 1283 N N . ALA A 1 163 ? 1.314 2.462 5.769 1.00 84.88 163 ALA A N 1
ATOM 1284 C CA . ALA A 1 163 ? 0.831 3.798 6.110 1.00 84.88 163 ALA A CA 1
ATOM 1285 C C . ALA A 1 163 ? -0.459 4.159 5.349 1.00 84.88 163 ALA A C 1
ATOM 1287 O O . ALA A 1 163 ? -1.393 4.692 5.951 1.00 84.88 163 ALA A O 1
ATOM 1288 N N . GLN A 1 164 ? -0.545 3.831 4.056 1.00 86.88 164 GLN A N 1
ATOM 1289 C CA . GLN A 1 164 ? -1.760 4.010 3.253 1.00 86.88 164 GLN A CA 1
ATOM 1290 C C . GLN A 1 164 ? -2.940 3.213 3.819 1.00 86.88 164 GLN A C 1
ATOM 1292 O O . GLN A 1 164 ? -4.031 3.763 3.993 1.00 86.88 164 GLN A O 1
ATOM 1297 N N . ASP A 1 165 ? -2.718 1.950 4.180 1.00 85.88 165 ASP A N 1
ATOM 1298 C CA . ASP A 1 165 ? -3.754 1.103 4.774 1.00 85.88 165 ASP A CA 1
ATOM 1299 C C . ASP A 1 165 ? -4.219 1.645 6.134 1.00 85.88 165 ASP A C 1
ATOM 1301 O O . ASP A 1 165 ? -5.417 1.693 6.414 1.00 85.88 165 ASP A O 1
ATOM 1305 N N . LEU A 1 166 ? -3.306 2.153 6.965 1.00 87.25 166 LEU A N 1
ATOM 1306 C CA . LEU A 1 166 ? -3.657 2.793 8.237 1.00 87.25 166 LEU A CA 1
ATOM 1307 C C . LEU A 1 166 ? -4.509 4.056 8.044 1.00 87.25 166 LEU A C 1
ATOM 1309 O O . LEU A 1 166 ? -5.444 4.290 8.814 1.00 87.25 166 LEU A O 1
ATOM 1313 N N . LEU A 1 167 ? -4.231 4.859 7.014 1.00 89.06 167 LEU A N 1
ATOM 1314 C CA . LEU A 1 167 ? -5.026 6.048 6.688 1.00 89.06 167 LEU A CA 1
ATOM 1315 C C . LEU A 1 167 ? -6.428 5.682 6.186 1.00 89.06 167 LEU A C 1
ATOM 1317 O O . LEU A 1 167 ? -7.410 6.308 6.595 1.00 89.06 167 LEU A O 1
ATOM 1321 N N . LYS A 1 168 ? -6.550 4.635 5.363 1.00 88.38 168 LYS A N 1
ATOM 1322 C CA . LYS A 1 168 ? -7.852 4.089 4.950 1.00 88.38 168 LYS A CA 1
ATOM 1323 C C . LYS A 1 168 ? -8.637 3.557 6.148 1.00 88.38 168 LYS A C 1
ATOM 1325 O O . LYS A 1 168 ? -9.822 3.859 6.288 1.00 88.38 168 LYS A O 1
ATOM 1330 N N . PHE A 1 169 ? -7.978 2.831 7.052 1.00 88.25 169 PHE A N 1
ATOM 1331 C CA . PHE A 1 169 ? -8.593 2.341 8.286 1.00 88.25 169 PHE A CA 1
ATOM 1332 C C . PHE A 1 169 ? -9.125 3.503 9.128 1.00 88.25 169 PHE A C 1
ATOM 1334 O O . PHE A 1 169 ? -10.271 3.477 9.579 1.00 88.25 169 PHE A O 1
ATOM 1341 N N . ALA A 1 170 ? -8.313 4.545 9.298 1.00 89.88 170 ALA A N 1
ATOM 1342 C CA . ALA A 1 170 ? -8.678 5.750 10.024 1.00 89.88 170 ALA A CA 1
ATOM 1343 C C . ALA A 1 170 ? -9.929 6.415 9.418 1.00 89.88 170 ALA A C 1
ATOM 1345 O O . ALA A 1 170 ? -10.847 6.782 10.152 1.00 89.88 170 ALA A O 1
ATOM 1346 N N . LEU A 1 171 ? -10.021 6.508 8.089 1.00 90.31 171 LEU A N 1
ATOM 1347 C CA . LEU A 1 171 ? -11.206 7.039 7.412 1.00 90.31 171 LEU A CA 1
ATOM 1348 C C . LEU A 1 171 ? -12.456 6.193 7.695 1.00 90.31 171 LEU A C 1
ATOM 1350 O O . LEU A 1 171 ? -13.471 6.731 8.140 1.00 90.31 171 LEU A O 1
ATOM 1354 N N . VAL A 1 172 ? -12.374 4.873 7.505 1.00 89.44 172 VAL A N 1
ATOM 1355 C CA . VAL A 1 172 ? -13.488 3.940 7.755 1.00 89.44 172 VAL A CA 1
ATOM 1356 C C . VAL A 1 172 ? -13.957 4.030 9.205 1.00 89.44 172 VAL A C 1
ATOM 1358 O O . VAL A 1 172 ? -15.154 4.137 9.484 1.00 89.44 172 VAL A O 1
ATOM 1361 N N . PHE A 1 173 ? -13.015 4.030 10.146 1.00 90.00 173 PHE A N 1
ATOM 1362 C CA . PHE A 1 173 ? -13.325 4.106 11.564 1.00 90.00 173 PHE A CA 1
ATOM 1363 C C . PHE A 1 173 ? -13.940 5.460 11.943 1.00 90.00 173 PHE A C 1
ATOM 1365 O O . PHE A 1 173 ? -14.897 5.502 12.719 1.00 90.00 173 PHE A O 1
ATOM 1372 N N . ALA A 1 174 ? -13.473 6.564 11.354 1.00 90.00 174 ALA A N 1
ATOM 1373 C CA . ALA A 1 174 ? -14.091 7.877 11.525 1.00 90.00 174 ALA A CA 1
ATOM 1374 C C . ALA A 1 174 ? -15.548 7.888 11.032 1.00 90.00 174 ALA A C 1
ATOM 1376 O O . ALA A 1 174 ? -16.415 8.442 11.711 1.00 90.00 174 ALA A O 1
ATOM 1377 N N . THR A 1 175 ? -15.850 7.235 9.903 1.00 91.12 175 THR A N 1
ATOM 1378 C CA . THR A 1 175 ? -17.226 7.097 9.396 1.00 91.12 175 THR A CA 1
ATOM 1379 C C . THR A 1 175 ? -18.099 6.280 10.352 1.00 91.12 175 THR A C 1
ATOM 1381 O O . THR A 1 175 ? -19.215 6.694 10.677 1.00 91.12 175 THR A O 1
ATOM 1384 N N . ILE A 1 176 ? -17.590 5.161 10.880 1.00 91.19 176 ILE A N 1
ATOM 1385 C CA . ILE A 1 176 ? -18.297 4.356 11.891 1.00 91.19 176 ILE A CA 1
ATOM 1386 C C . ILE A 1 176 ? -18.573 5.198 13.143 1.00 91.19 176 ILE A C 1
ATOM 1388 O O . ILE A 1 176 ? -19.702 5.226 13.641 1.00 91.19 176 ILE A O 1
ATOM 1392 N N . MET A 1 177 ? -17.571 5.927 13.638 1.00 89.94 177 MET A N 1
ATOM 1393 C CA . MET A 1 177 ? -17.712 6.770 14.823 1.00 89.94 177 MET A CA 1
ATOM 1394 C C . MET A 1 177 ? -18.688 7.923 14.609 1.00 89.94 177 MET A C 1
ATOM 1396 O O . MET A 1 177 ? -19.446 8.238 15.528 1.00 89.94 177 MET A O 1
ATOM 1400 N N . LEU A 1 178 ? -18.739 8.508 13.409 1.00 90.69 178 LEU A N 1
ATOM 1401 C CA . LEU A 1 178 ? -19.760 9.486 13.049 1.00 90.69 178 LEU A CA 1
ATOM 1402 C C . LEU A 1 178 ? -21.158 8.870 13.196 1.00 90.69 178 LEU A C 1
ATOM 1404 O O . LEU A 1 178 ? -21.985 9.427 13.916 1.00 90.69 178 LEU A O 1
ATOM 1408 N N . ILE A 1 179 ? -21.407 7.689 12.625 1.00 90.12 179 ILE A N 1
ATOM 1409 C CA . ILE A 1 179 ? -22.702 6.993 12.735 1.00 90.12 179 ILE A CA 1
ATOM 1410 C C . ILE A 1 179 ? -23.057 6.707 14.201 1.00 90.12 179 ILE A C 1
ATOM 1412 O O . ILE A 1 179 ? -24.183 6.969 14.631 1.00 90.12 179 ILE A O 1
ATOM 1416 N N . VAL A 1 180 ? -22.106 6.206 14.995 1.00 89.00 180 VAL A N 1
ATOM 1417 C CA . VAL A 1 180 ? -22.302 5.947 16.432 1.00 89.00 180 VAL A CA 1
ATOM 1418 C C . VAL A 1 180 ? -22.635 7.238 17.184 1.00 89.00 180 VAL A C 1
ATOM 1420 O O . VAL A 1 180 ? -23.550 7.257 18.007 1.00 89.00 180 VAL A O 1
ATOM 1423 N N . SER A 1 181 ? -21.936 8.331 16.877 1.00 87.88 181 SER A N 1
ATOM 1424 C CA . SER A 1 181 ? -22.136 9.642 17.501 1.00 87.88 181 SER A CA 1
ATOM 1425 C C . SER A 1 181 ? -23.524 10.223 17.201 1.00 87.88 181 SER A C 1
ATOM 1427 O O . SER A 1 181 ? -24.171 10.779 18.091 1.00 87.88 181 SER A O 1
ATOM 1429 N N . LEU A 1 182 ? -24.016 10.021 15.975 1.00 88.31 182 LEU A N 1
ATOM 1430 C CA . LEU A 1 182 ? -25.350 10.429 15.541 1.00 88.31 182 LEU A CA 1
ATOM 1431 C C . LEU A 1 182 ? -26.434 9.581 16.217 1.00 88.31 182 LEU A C 1
ATOM 1433 O O . LEU A 1 182 ? -27.405 10.129 16.737 1.00 88.31 182 LEU A O 1
ATOM 1437 N N . LYS A 1 183 ? -26.239 8.256 16.307 1.00 89.50 183 LYS A N 1
ATOM 1438 C CA . LYS A 1 183 ? -27.140 7.357 17.053 1.00 89.50 183 LYS A CA 1
ATOM 1439 C C . LYS A 1 183 ? -27.218 7.710 18.541 1.00 89.50 183 LYS A C 1
ATOM 1441 O O . LYS A 1 183 ? -28.281 7.584 19.142 1.00 89.50 183 LYS A O 1
ATOM 1446 N N . ALA A 1 184 ? -26.125 8.201 19.122 1.00 86.44 184 ALA A N 1
ATOM 1447 C CA . ALA A 1 184 ? -26.071 8.684 20.501 1.00 86.44 184 ALA A CA 1
ATOM 1448 C C . ALA A 1 184 ? -26.727 10.069 20.711 1.00 86.44 184 ALA A C 1
ATOM 1450 O O . ALA A 1 184 ? -26.657 10.607 21.814 1.00 86.44 184 ALA A O 1
ATOM 1451 N N . LYS A 1 185 ? -27.373 10.645 19.682 1.00 87.19 185 LYS A N 1
ATOM 1452 C CA . LYS A 1 185 ? -28.065 11.949 19.714 1.00 87.19 185 LYS A CA 1
ATOM 1453 C C . LYS A 1 185 ? -27.160 13.125 20.113 1.00 87.19 185 LYS A C 1
ATOM 1455 O O . LYS A 1 185 ? -27.611 14.093 20.722 1.00 87.19 185 LYS A O 1
ATOM 1460 N N . LEU A 1 186 ? -25.874 13.054 19.769 1.00 87.00 186 LEU A N 1
ATOM 1461 C CA . LEU A 1 186 ? -24.947 14.171 19.952 1.00 87.00 186 LEU A CA 1
ATOM 1462 C C . LEU A 1 186 ? -25.256 15.312 18.965 1.00 87.00 186 LEU A C 1
ATOM 1464 O O . LEU A 1 186 ? -25.835 15.068 17.906 1.00 87.00 186 LEU A O 1
ATOM 1468 N N . PRO A 1 187 ? -24.847 16.560 19.268 1.00 89.44 187 PRO A N 1
ATOM 1469 C CA . PRO A 1 187 ? -25.119 17.709 18.406 1.00 89.44 187 PRO A CA 1
ATOM 1470 C C . PRO A 1 187 ? -24.522 17.531 17.003 1.00 89.44 187 PRO A C 1
ATOM 1472 O O . PRO A 1 187 ? -23.301 17.558 16.832 1.00 89.44 187 PRO A O 1
ATOM 1475 N N . LEU A 1 188 ? -25.407 17.403 16.008 1.00 88.25 188 LEU A N 1
ATOM 1476 C CA . LEU A 1 188 ? -25.088 17.071 14.615 1.00 88.25 188 LEU A CA 1
ATOM 1477 C C . LEU A 1 188 ? -24.043 18.015 14.007 1.00 88.25 188 LEU A C 1
ATOM 1479 O O . LEU A 1 188 ? -23.028 17.549 13.500 1.00 88.25 188 LEU A O 1
ATOM 1483 N N . GLY A 1 189 ? -24.231 19.332 14.149 1.00 88.81 189 GLY A N 1
ATOM 1484 C CA . GLY A 1 189 ? -23.292 20.327 13.619 1.00 88.81 189 GLY A CA 1
ATOM 1485 C C . GLY A 1 189 ? -21.865 20.138 14.142 1.00 88.81 189 GLY A C 1
ATOM 1486 O O . GLY A 1 189 ? -20.923 20.102 13.358 1.00 88.81 189 GLY A O 1
ATOM 1487 N N . LYS A 1 190 ? -21.697 19.898 15.452 1.00 90.25 190 LYS A N 1
ATOM 1488 C CA . LYS A 1 190 ? -20.369 19.660 16.044 1.00 90.25 190 LYS A CA 1
ATOM 1489 C C . LYS A 1 190 ? -19.728 18.373 15.522 1.00 90.25 190 LYS A C 1
ATOM 1491 O O . LYS A 1 190 ? -18.516 18.346 15.332 1.00 90.25 190 LYS A O 1
ATOM 1496 N N . GLN A 1 191 ? -20.510 17.312 15.315 1.00 90.12 191 GLN A N 1
ATOM 1497 C CA . GLN A 1 191 ? -19.984 16.037 14.815 1.00 90.12 191 GLN A CA 1
ATOM 1498 C C . GLN A 1 191 ? -19.596 16.113 13.337 1.00 90.12 191 GLN A C 1
ATOM 1500 O O . GLN A 1 191 ? -18.557 15.580 12.960 1.00 90.12 191 GLN A O 1
ATOM 1505 N N . ILE A 1 192 ? -20.355 16.853 12.525 1.00 91.56 192 ILE A N 1
ATOM 1506 C CA . ILE A 1 192 ? -19.995 17.128 11.129 1.00 91.56 192 ILE A CA 1
ATOM 1507 C C . ILE A 1 192 ? -18.706 17.951 11.060 1.00 91.56 192 ILE A C 1
ATOM 1509 O O . ILE A 1 192 ? -17.797 17.573 10.330 1.00 91.56 192 ILE A O 1
ATOM 1513 N N . THR A 1 193 ? -18.563 19.020 11.853 1.00 92.31 193 THR A N 1
ATOM 1514 C CA . THR A 1 193 ? -17.319 19.814 11.877 1.00 92.31 193 THR A CA 1
ATOM 1515 C C . THR A 1 193 ? -16.111 18.968 12.277 1.00 92.31 193 THR A C 1
ATOM 1517 O O . THR A 1 193 ? -15.061 19.057 11.647 1.00 92.31 193 THR A O 1
ATOM 1520 N N . LYS A 1 194 ? -16.257 18.106 13.292 1.00 92.06 194 LYS A N 1
ATOM 1521 C CA . LYS A 1 194 ? -15.212 17.154 13.693 1.00 92.06 194 LYS A CA 1
ATOM 1522 C C . LYS A 1 194 ? -14.851 16.189 12.569 1.00 92.06 194 LYS A C 1
ATOM 1524 O O . LYS A 1 194 ? -13.671 15.961 12.331 1.00 92.06 194 LYS A O 1
ATOM 1529 N N . TYR A 1 195 ? -15.852 15.646 11.884 1.00 92.25 195 TYR A N 1
ATOM 1530 C CA . TYR A 1 195 ? -15.644 14.740 10.762 1.00 92.25 195 TYR A CA 1
ATOM 1531 C C . TYR A 1 195 ? -14.922 15.419 9.599 1.00 92.25 195 TYR A C 1
ATOM 1533 O O . TYR A 1 195 ? -13.953 14.868 9.088 1.00 92.25 195 TYR A O 1
ATOM 1541 N N . LEU A 1 196 ? -15.326 16.638 9.235 1.00 93.50 196 LEU A N 1
ATOM 1542 C CA . LEU A 1 196 ? -14.656 17.426 8.202 1.00 93.50 196 LEU A CA 1
ATOM 1543 C C . LEU A 1 196 ? -13.202 17.729 8.572 1.00 93.50 196 LEU A C 1
ATOM 1545 O O . LEU A 1 196 ? -12.325 17.592 7.728 1.00 93.50 196 LEU A O 1
ATOM 1549 N N . LEU A 1 197 ? -12.927 18.074 9.833 1.00 94.12 197 LEU A N 1
ATOM 1550 C CA . LEU A 1 197 ? -11.559 18.292 10.306 1.00 94.12 197 LEU A CA 1
ATOM 1551 C C . LEU A 1 197 ? -10.710 17.024 10.164 1.00 94.12 197 LEU A C 1
ATOM 1553 O O . LEU A 1 197 ? -9.599 17.089 9.645 1.00 94.12 197 LEU A O 1
ATOM 1557 N N . VAL A 1 198 ? -11.242 15.869 10.575 1.00 93.25 198 VAL A N 1
ATOM 1558 C CA . VAL A 1 198 ? -10.564 14.576 10.397 1.00 93.25 198 VAL A CA 1
ATOM 1559 C C . VAL A 1 198 ? -10.330 14.287 8.916 1.00 93.25 198 VAL A C 1
ATOM 1561 O O . VAL A 1 198 ? -9.231 13.889 8.553 1.00 93.25 198 VAL A O 1
ATOM 1564 N N . LEU A 1 199 ? -11.315 14.538 8.053 1.00 93.19 199 LEU A N 1
ATOM 1565 C CA . LEU A 1 199 ? -11.201 14.311 6.615 1.00 93.19 199 LEU A CA 1
ATOM 1566 C C . LEU A 1 199 ? -10.113 15.183 5.978 1.00 93.19 199 LEU A C 1
ATOM 1568 O O . LEU A 1 199 ? -9.308 14.667 5.211 1.00 93.19 199 LEU A O 1
ATOM 1572 N N . VAL A 1 200 ? -10.031 16.468 6.335 1.00 94.56 200 VAL A N 1
ATOM 1573 C CA . VAL A 1 200 ? -8.973 17.373 5.851 1.00 94.56 200 VAL A CA 1
ATOM 1574 C C . VAL A 1 200 ? -7.590 16.881 6.278 1.00 94.56 200 VAL A C 1
ATOM 1576 O O . VAL A 1 200 ? -6.682 16.810 5.451 1.00 94.56 200 VAL A O 1
ATOM 1579 N N . VAL A 1 201 ? -7.432 16.491 7.546 1.00 93.88 201 VAL A N 1
ATOM 1580 C CA . VAL A 1 201 ? -6.160 15.957 8.059 1.00 93.88 201 VAL A CA 1
ATOM 1581 C C . VAL A 1 201 ? -5.792 14.646 7.363 1.00 93.88 201 VAL A C 1
ATOM 1583 O O . VAL A 1 201 ? -4.645 14.477 6.955 1.00 93.88 201 VAL A O 1
ATOM 1586 N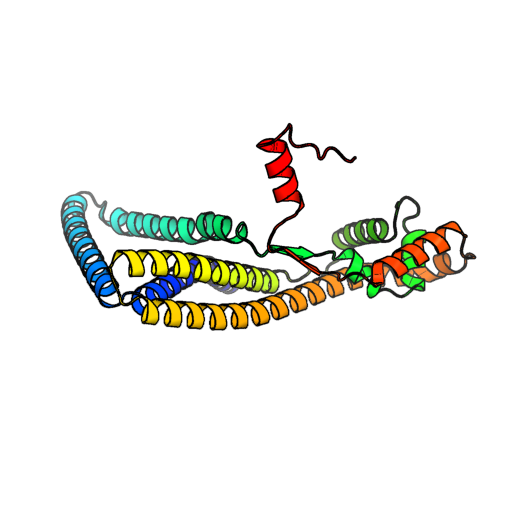 N . LEU A 1 202 ? -6.750 13.733 7.185 1.00 92.75 202 LEU A N 1
ATOM 1587 C CA . LEU A 1 202 ? -6.517 12.461 6.504 1.00 92.75 202 LEU A CA 1
ATOM 1588 C C . LEU A 1 202 ? -6.159 12.662 5.034 1.00 92.75 202 LEU A C 1
ATOM 1590 O O . LEU A 1 202 ? -5.231 12.015 4.571 1.00 92.75 202 LEU A O 1
ATOM 1594 N N . MET A 1 203 ? -6.823 13.573 4.319 1.00 91.31 203 MET A N 1
ATOM 1595 C CA . MET A 1 203 ? -6.471 13.895 2.932 1.00 91.31 203 MET A CA 1
ATOM 1596 C C . MET A 1 203 ? -5.050 14.450 2.832 1.00 91.31 203 MET A C 1
ATOM 1598 O O . MET A 1 203 ? -4.280 14.009 1.984 1.00 91.31 203 MET A O 1
ATOM 1602 N N . PHE A 1 204 ? -4.672 15.364 3.727 1.00 93.75 204 PHE A N 1
ATOM 1603 C CA . PHE A 1 204 ? -3.314 15.904 3.768 1.00 93.75 204 PHE A CA 1
ATOM 1604 C C . PHE A 1 204 ? -2.271 14.802 4.014 1.00 93.75 204 PHE A C 1
ATOM 1606 O O . PHE A 1 204 ? -1.328 14.652 3.238 1.00 93.75 204 PHE A O 1
ATOM 1613 N N . LEU A 1 205 ? -2.475 13.961 5.032 1.00 93.00 205 LEU A N 1
ATOM 1614 C CA . LEU A 1 205 ? -1.586 12.829 5.314 1.00 93.00 205 LEU A CA 1
ATOM 1615 C C . LEU A 1 205 ? -1.548 11.815 4.164 1.00 93.00 205 LEU A C 1
ATOM 1617 O O . LEU A 1 205 ? -0.486 11.279 3.855 1.00 93.00 205 LEU A O 1
ATOM 1621 N N . TRP A 1 206 ? -2.682 11.586 3.505 1.00 91.19 206 TRP A N 1
ATOM 1622 C CA . TRP A 1 206 ? -2.790 10.694 2.356 1.00 91.19 206 TRP A CA 1
ATOM 1623 C C . TRP A 1 206 ? -1.974 11.202 1.171 1.00 91.19 206 TRP A C 1
ATOM 1625 O O . TRP A 1 206 ? -1.246 10.416 0.574 1.00 91.19 206 TRP A O 1
ATOM 1635 N N . THR A 1 207 ? -2.006 12.507 0.879 1.00 89.94 207 THR A N 1
ATOM 1636 C CA . THR A 1 207 ? -1.178 13.096 -0.188 1.00 89.94 207 THR A CA 1
ATOM 1637 C C . THR A 1 207 ? 0.318 12.981 0.096 1.00 89.94 207 THR A C 1
ATOM 1639 O O . THR A 1 207 ? 1.072 12.601 -0.796 1.00 89.94 207 THR A O 1
ATOM 1642 N N . ILE A 1 208 ? 0.753 13.224 1.339 1.00 91.94 208 ILE A N 1
ATOM 1643 C CA . ILE A 1 208 ? 2.157 13.049 1.745 1.00 91.94 208 ILE A CA 1
ATOM 1644 C C . ILE A 1 208 ? 2.569 11.584 1.607 1.00 91.94 208 ILE A C 1
ATOM 1646 O O . ILE A 1 208 ? 3.621 11.279 1.050 1.00 91.94 208 ILE A O 1
ATOM 1650 N N . SER A 1 209 ? 1.729 10.672 2.098 1.00 90.94 209 SER A N 1
ATOM 1651 C CA . SER A 1 209 ? 1.991 9.240 2.022 1.00 90.94 209 SER A CA 1
ATOM 1652 C C . SER A 1 209 ? 2.018 8.740 0.577 1.00 90.94 209 SER A C 1
ATOM 1654 O O . SER A 1 209 ? 2.868 7.921 0.245 1.00 90.94 209 SER A O 1
ATOM 1656 N N . LEU A 1 210 ? 1.144 9.252 -0.294 1.00 90.75 210 LEU A N 1
ATOM 1657 C CA . LEU A 1 210 ? 1.137 8.914 -1.715 1.00 90.75 210 LEU A CA 1
ATOM 1658 C C . LEU A 1 210 ? 2.411 9.416 -2.395 1.00 90.75 210 LEU A C 1
ATOM 1660 O O . LEU A 1 210 ? 3.033 8.663 -3.133 1.00 90.75 210 LEU A O 1
ATOM 1664 N N . ALA A 1 211 ? 2.825 10.656 -2.126 1.00 90.19 211 ALA A N 1
ATOM 1665 C CA . ALA A 1 211 ? 4.059 11.210 -2.673 1.00 90.19 211 ALA A CA 1
ATOM 1666 C C . ALA A 1 211 ? 5.289 10.395 -2.238 1.00 90.19 211 ALA A C 1
ATOM 1668 O O . ALA A 1 211 ? 6.123 10.056 -3.073 1.00 90.19 211 ALA A O 1
ATOM 1669 N N . GLY A 1 212 ? 5.367 10.016 -0.956 1.00 88.56 212 GLY A N 1
ATOM 1670 C CA . GLY A 1 212 ? 6.425 9.141 -0.443 1.00 88.56 212 GLY A CA 1
ATOM 1671 C C . GLY A 1 212 ? 6.418 7.758 -1.100 1.00 88.56 212 GLY A C 1
ATOM 1672 O O . GLY A 1 212 ? 7.465 7.267 -1.514 1.00 88.56 212 GLY A O 1
ATOM 1673 N N . LEU A 1 213 ? 5.237 7.158 -1.266 1.00 89.75 213 LEU A N 1
ATOM 1674 C CA . LEU A 1 213 ? 5.069 5.867 -1.934 1.00 89.75 213 LEU A CA 1
ATOM 1675 C C . LEU A 1 213 ? 5.493 5.918 -3.407 1.00 89.75 213 LEU A C 1
ATOM 1677 O O . LEU A 1 213 ? 6.184 5.015 -3.872 1.00 89.75 213 LEU A O 1
ATOM 1681 N N . LEU A 1 214 ? 5.096 6.968 -4.133 1.00 90.38 214 LEU A N 1
ATOM 1682 C CA . LEU A 1 214 ? 5.465 7.177 -5.533 1.00 90.38 214 LEU A CA 1
ATOM 1683 C C . LEU A 1 214 ? 6.970 7.380 -5.687 1.00 90.38 214 LEU A C 1
ATOM 1685 O O . LEU A 1 214 ? 7.572 6.728 -6.532 1.00 90.38 214 LEU A O 1
ATOM 1689 N N . PHE A 1 215 ? 7.580 8.202 -4.832 1.00 90.88 215 PHE A N 1
ATOM 1690 C CA . PHE A 1 215 ? 9.025 8.420 -4.830 1.00 90.88 215 PHE A CA 1
ATOM 1691 C C . PHE A 1 215 ? 9.800 7.118 -4.597 1.00 90.88 215 PHE A C 1
ATOM 1693 O O . PHE A 1 215 ? 10.743 6.812 -5.322 1.00 90.88 215 PHE A O 1
ATOM 1700 N N . GLN A 1 216 ? 9.383 6.315 -3.616 1.00 89.62 216 GLN A N 1
ATOM 1701 C CA . GLN A 1 216 ? 10.046 5.042 -3.331 1.00 89.62 216 GLN A CA 1
ATOM 1702 C C . GLN A 1 216 ? 9.828 4.012 -4.441 1.00 89.62 216 GLN A C 1
ATOM 1704 O O . GLN A 1 216 ? 10.750 3.282 -4.793 1.00 89.62 216 GLN A O 1
ATOM 1709 N N . LYS A 1 217 ? 8.632 3.974 -5.043 1.00 89.19 217 LYS A N 1
ATOM 1710 C CA . LYS A 1 217 ? 8.374 3.149 -6.229 1.00 89.19 217 LYS A CA 1
ATOM 1711 C C . LYS A 1 217 ? 9.265 3.540 -7.398 1.00 89.19 217 LYS A C 1
ATOM 1713 O O . LYS A 1 217 ? 9.838 2.660 -8.024 1.00 89.19 217 LYS A O 1
ATOM 1718 N N . GLU A 1 218 ? 9.388 4.831 -7.673 1.00 90.44 218 GLU A N 1
ATOM 1719 C CA . GLU A 1 218 ? 10.262 5.348 -8.722 1.00 90.44 218 GLU A CA 1
ATOM 1720 C C . GLU A 1 218 ? 11.727 4.992 -8.455 1.00 90.44 218 GLU A C 1
ATOM 1722 O O . GLU A 1 218 ? 12.408 4.533 -9.366 1.00 90.44 218 GLU A O 1
ATOM 1727 N N . ARG A 1 219 ? 12.199 5.098 -7.204 1.00 89.62 219 ARG A N 1
ATOM 1728 C CA . ARG A 1 219 ? 13.555 4.667 -6.832 1.00 89.62 219 ARG A CA 1
ATOM 1729 C C . ARG A 1 219 ? 13.794 3.188 -7.137 1.00 89.62 219 ARG A C 1
ATOM 1731 O O . ARG A 1 219 ? 14.775 2.872 -7.798 1.00 89.62 219 ARG A O 1
ATOM 1738 N N . VAL A 1 220 ? 12.883 2.307 -6.716 1.00 88.00 220 VAL A N 1
ATOM 1739 C CA . VAL A 1 220 ? 12.978 0.860 -6.984 1.00 88.00 220 VAL A CA 1
ATOM 1740 C C . VAL A 1 220 ? 12.968 0.571 -8.487 1.00 88.00 220 VAL A C 1
ATOM 1742 O O . VAL A 1 220 ? 13.791 -0.203 -8.960 1.00 88.00 220 VAL A O 1
ATOM 1745 N N . ILE A 1 221 ? 12.097 1.232 -9.254 1.00 88.12 221 ILE A N 1
ATOM 1746 C CA . ILE A 1 221 ? 12.040 1.061 -10.714 1.00 88.12 221 ILE A CA 1
ATOM 1747 C C . ILE A 1 221 ? 13.338 1.544 -11.375 1.00 88.12 221 ILE A C 1
ATOM 1749 O O . ILE A 1 221 ? 13.809 0.919 -12.320 1.00 88.12 221 ILE A O 1
ATOM 1753 N N . ASN A 1 222 ? 13.948 2.622 -10.878 1.00 88.00 222 ASN A N 1
ATOM 1754 C CA . ASN A 1 222 ? 15.239 3.096 -11.375 1.00 88.00 222 ASN A CA 1
ATOM 1755 C C . ASN A 1 222 ? 16.380 2.121 -11.029 1.00 88.00 222 ASN A C 1
ATOM 1757 O O . ASN A 1 222 ? 17.237 1.869 -11.871 1.00 88.00 222 ASN A O 1
ATOM 1761 N N . GLU A 1 223 ? 16.367 1.514 -9.839 1.00 86.56 223 GLU A N 1
ATOM 1762 C CA . GLU A 1 223 ? 17.315 0.450 -9.476 1.00 86.56 223 GLU A CA 1
ATOM 1763 C C . GLU A 1 223 ? 17.153 -0.782 -10.387 1.00 86.56 223 GLU A C 1
ATOM 1765 O O . GLU A 1 223 ? 18.142 -1.316 -10.886 1.00 86.56 223 GLU A O 1
ATOM 1770 N N . GLU A 1 224 ? 15.916 -1.215 -10.653 1.00 86.75 224 GLU A N 1
ATOM 1771 C CA . GLU A 1 224 ? 15.591 -2.289 -11.607 1.00 86.75 224 GLU A CA 1
ATOM 1772 C C . GLU A 1 224 ? 16.031 -1.937 -13.035 1.00 86.75 224 GLU A C 1
ATOM 1774 O O . GLU A 1 224 ? 16.581 -2.771 -13.758 1.00 86.75 224 GLU A O 1
ATOM 1779 N N . LEU A 1 225 ? 15.824 -0.685 -13.443 1.00 87.44 225 LEU A N 1
ATOM 1780 C CA . LEU A 1 225 ? 16.242 -0.170 -14.738 1.00 87.44 225 LEU A CA 1
ATOM 1781 C C . LEU A 1 225 ? 17.762 -0.240 -14.901 1.00 87.44 225 LEU A C 1
ATOM 1783 O O . LEU A 1 225 ? 18.232 -0.696 -15.944 1.00 87.44 225 LEU A O 1
ATOM 1787 N N . ASP A 1 226 ? 18.533 0.141 -13.884 1.00 86.62 226 ASP A N 1
ATOM 1788 C CA . ASP A 1 226 ? 19.995 0.053 -13.913 1.00 86.62 226 ASP A CA 1
ATOM 1789 C C . ASP A 1 226 ? 20.473 -1.395 -14.109 1.00 86.62 226 ASP A C 1
ATOM 1791 O O . ASP A 1 226 ? 21.420 -1.638 -14.867 1.00 86.62 226 ASP A O 1
ATOM 1795 N N . MET A 1 227 ? 19.783 -2.378 -13.513 1.00 85.00 227 MET A N 1
ATOM 1796 C CA . MET A 1 227 ? 20.086 -3.802 -13.731 1.00 85.00 227 MET A CA 1
ATOM 1797 C C . MET A 1 227 ? 19.906 -4.223 -15.191 1.00 85.00 227 MET A C 1
ATOM 1799 O O . MET A 1 227 ? 20.621 -5.108 -15.656 1.00 85.00 227 MET A O 1
ATOM 1803 N N . VAL A 1 228 ? 18.981 -3.595 -15.918 1.00 86.44 228 VAL A N 1
ATOM 1804 C CA . VAL A 1 228 ? 18.713 -3.872 -17.335 1.00 86.44 228 VAL A CA 1
ATOM 1805 C C . VAL A 1 228 ? 19.655 -3.088 -18.246 1.00 86.44 228 VAL A C 1
ATOM 1807 O O . VAL A 1 228 ? 20.241 -3.650 -19.175 1.00 86.44 228 VAL A O 1
ATOM 1810 N N . VAL A 1 229 ? 19.830 -1.794 -17.985 1.00 86.50 229 VAL A N 1
ATOM 1811 C CA . VAL A 1 229 ? 20.570 -0.868 -18.850 1.00 86.50 229 VAL A CA 1
ATOM 1812 C C . VAL A 1 229 ? 22.070 -1.152 -18.827 1.00 86.50 229 VAL A C 1
ATOM 1814 O O . VAL A 1 229 ? 22.704 -1.118 -19.882 1.00 86.50 229 VAL A O 1
ATOM 1817 N N . ILE A 1 230 ? 22.660 -1.478 -17.673 1.00 84.38 230 ILE A N 1
ATOM 1818 C CA . ILE A 1 230 ? 24.110 -1.714 -17.566 1.00 84.38 230 ILE A CA 1
ATOM 1819 C C . ILE A 1 230 ? 24.569 -2.893 -18.453 1.00 84.38 230 ILE A C 1
ATOM 1821 O O . ILE A 1 230 ? 25.530 -2.720 -19.211 1.00 84.38 230 ILE A O 1
ATOM 1825 N N . PRO A 1 231 ? 23.926 -4.079 -18.420 1.00 82.62 231 PRO A N 1
ATOM 1826 C CA . PRO A 1 231 ? 24.211 -5.151 -19.373 1.00 82.62 231 PRO A CA 1
ATOM 1827 C C . PRO A 1 231 ? 23.863 -4.770 -20.811 1.00 82.62 231 PRO A C 1
ATOM 1829 O O . PRO A 1 231 ? 24.617 -5.087 -21.726 1.00 82.62 231 PRO A O 1
ATOM 1832 N N . LEU A 1 232 ? 22.750 -4.063 -21.022 1.00 85.25 232 LEU A N 1
ATOM 1833 C CA . LEU A 1 232 ? 22.310 -3.678 -22.360 1.00 85.25 232 LEU A CA 1
ATOM 1834 C C . LEU A 1 232 ? 23.329 -2.779 -23.072 1.00 85.25 232 LEU A C 1
ATOM 1836 O O . LEU A 1 232 ? 23.598 -2.996 -24.246 1.00 85.25 232 LEU A O 1
ATOM 1840 N N . ILE A 1 233 ? 23.951 -1.828 -22.367 1.00 82.50 233 ILE A N 1
ATOM 1841 C CA . ILE A 1 233 ? 24.994 -0.948 -22.921 1.00 82.50 233 ILE A CA 1
ATOM 1842 C C . ILE A 1 233 ? 26.224 -1.746 -23.369 1.00 82.50 233 ILE A C 1
ATOM 1844 O O . ILE A 1 233 ? 26.822 -1.418 -24.394 1.00 82.50 233 ILE A O 1
ATOM 1848 N N . LYS A 1 234 ? 26.598 -2.805 -22.639 1.00 82.38 234 LYS A N 1
ATOM 1849 C CA . LYS A 1 234 ? 27.727 -3.670 -23.027 1.00 82.38 234 LYS A CA 1
ATOM 1850 C C . LYS A 1 234 ? 27.464 -4.376 -24.356 1.00 82.38 234 LYS A C 1
ATOM 1852 O O . LYS A 1 234 ? 28.378 -4.503 -25.166 1.00 82.38 234 LYS A O 1
ATOM 1857 N N . ASP A 1 235 ? 26.212 -4.754 -24.591 1.00 78.56 235 ASP A N 1
ATOM 1858 C CA . ASP A 1 235 ? 25.782 -5.452 -25.803 1.00 78.56 235 ASP A CA 1
ATOM 1859 C C . ASP A 1 235 ? 25.325 -4.490 -26.917 1.00 78.56 235 ASP A C 1
ATOM 1861 O O . ASP A 1 235 ? 25.096 -4.911 -28.050 1.00 78.56 235 ASP A O 1
ATOM 1865 N N . ALA A 1 236 ? 25.202 -3.189 -26.632 1.00 78.25 236 ALA A N 1
ATOM 1866 C CA . ALA A 1 236 ? 24.571 -2.219 -27.526 1.00 78.25 236 ALA A CA 1
ATOM 1867 C C . ALA A 1 236 ? 25.383 -1.931 -28.795 1.00 78.25 236 ALA A C 1
ATOM 1869 O O . ALA A 1 236 ? 24.802 -1.695 -29.850 1.00 78.25 236 ALA A O 1
ATOM 1870 N N . SER A 1 237 ? 26.718 -1.950 -28.725 1.00 78.94 237 SER A N 1
ATOM 1871 C CA . SER A 1 237 ? 27.572 -1.576 -29.863 1.00 78.94 237 SER A CA 1
ATOM 1872 C C . SER A 1 237 ? 27.302 -2.400 -31.135 1.00 78.94 237 SER A C 1
ATOM 1874 O O . SER A 1 237 ? 27.036 -1.780 -32.165 1.00 78.94 237 SER A O 1
ATOM 1876 N N . PRO A 1 238 ? 27.285 -3.750 -31.113 1.00 81.19 238 PRO A N 1
ATOM 1877 C CA . PRO A 1 238 ? 26.911 -4.526 -32.295 1.00 81.19 238 PRO A CA 1
ATOM 1878 C C . PRO A 1 238 ? 25.437 -4.336 -32.674 1.00 81.19 238 PRO A C 1
ATOM 1880 O O . PRO A 1 238 ? 25.122 -4.231 -33.858 1.00 81.19 238 PRO A O 1
ATOM 1883 N N . LEU A 1 239 ? 24.538 -4.231 -31.692 1.00 82.00 239 LEU A N 1
ATOM 1884 C CA . LEU A 1 239 ? 23.096 -4.132 -31.933 1.00 82.00 239 LEU A CA 1
ATOM 1885 C C . LEU A 1 239 ? 22.703 -2.823 -32.620 1.00 82.00 239 LEU A C 1
ATOM 1887 O O . LEU A 1 239 ? 21.803 -2.823 -33.449 1.00 82.00 239 LEU A O 1
ATOM 1891 N N . LEU A 1 240 ? 23.380 -1.713 -32.330 1.00 84.88 240 LEU A N 1
ATOM 1892 C CA . LEU A 1 240 ? 23.051 -0.387 -32.864 1.00 84.88 240 LEU A CA 1
ATOM 1893 C C . LEU A 1 240 ? 23.708 -0.078 -34.217 1.00 84.88 240 LEU A C 1
ATOM 1895 O O . LEU A 1 240 ? 23.400 0.944 -34.821 1.00 84.88 240 LEU A O 1
ATOM 1899 N N . THR A 1 241 ? 24.583 -0.953 -34.720 1.00 83.69 241 THR A N 1
ATOM 1900 C CA . THR A 1 241 ? 25.244 -0.751 -36.026 1.00 83.69 241 THR A CA 1
ATOM 1901 C C . THR A 1 241 ? 24.324 -0.990 -37.225 1.00 83.69 241 THR A C 1
ATOM 1903 O O . THR A 1 241 ? 24.598 -0.496 -38.318 1.00 83.69 241 THR A O 1
ATOM 1906 N N . LEU A 1 242 ? 23.233 -1.737 -37.034 1.00 83.44 242 LEU A N 1
ATOM 1907 C CA . LEU A 1 242 ? 22.271 -2.056 -38.087 1.00 83.44 242 LEU A CA 1
ATOM 1908 C C . LEU A 1 242 ? 21.321 -0.873 -38.353 1.00 83.44 242 LEU A C 1
ATOM 1910 O O . LEU A 1 242 ? 20.885 -0.224 -37.393 1.00 83.44 242 LEU A O 1
ATOM 1914 N N . PRO A 1 243 ? 20.943 -0.608 -39.621 1.00 85.75 243 PRO A N 1
ATOM 1915 C CA . PRO A 1 243 ? 19.952 0.417 -39.941 1.00 85.75 243 PRO A CA 1
ATOM 1916 C C . PRO A 1 243 ? 18.613 0.103 -39.264 1.00 85.75 243 PRO A C 1
ATOM 1918 O O . PRO A 1 243 ? 18.264 -1.062 -39.084 1.00 85.75 243 PRO A O 1
ATOM 1921 N N . ILE A 1 244 ? 17.888 1.144 -38.854 1.00 86.81 244 ILE A N 1
ATOM 1922 C CA . ILE A 1 244 ? 16.578 1.010 -38.202 1.00 86.81 244 ILE A CA 1
ATOM 1923 C C . ILE A 1 244 ? 15.551 0.552 -39.239 1.00 86.81 244 ILE A C 1
ATOM 1925 O O . ILE A 1 244 ? 15.457 1.131 -40.322 1.00 86.81 244 ILE A O 1
ATOM 1929 N N . THR A 1 245 ? 14.806 -0.501 -38.918 1.00 88.31 245 THR A N 1
ATOM 1930 C CA . THR A 1 245 ? 13.713 -1.012 -39.757 1.00 88.31 245 THR A CA 1
ATOM 1931 C C . THR A 1 245 ? 12.419 -0.231 -39.517 1.00 88.31 245 THR A C 1
ATOM 1933 O O . THR A 1 245 ? 12.228 0.342 -38.448 1.00 88.31 245 THR A O 1
ATOM 1936 N N . GLU A 1 246 ? 11.498 -0.230 -40.487 1.00 86.31 246 GLU A N 1
ATOM 1937 C CA . GLU A 1 246 ? 10.187 0.433 -40.335 1.00 86.31 246 GLU A CA 1
ATOM 1938 C C . GLU A 1 246 ? 9.417 -0.095 -39.114 1.00 86.31 246 GLU A C 1
ATOM 1940 O O . GLU A 1 246 ? 8.880 0.690 -38.341 1.00 86.31 246 GLU A O 1
ATOM 1945 N N . LYS A 1 247 ? 9.475 -1.410 -38.860 1.00 85.38 247 LYS A N 1
ATOM 1946 C CA . LYS A 1 247 ? 8.849 -2.030 -37.685 1.00 85.38 247 LYS A CA 1
ATOM 1947 C C . LYS A 1 247 ? 9.434 -1.517 -36.360 1.00 85.38 247 LYS A C 1
ATOM 1949 O O . LYS A 1 247 ? 8.688 -1.224 -35.435 1.00 85.38 247 LYS A O 1
ATOM 1954 N N . GLU A 1 248 ? 10.760 -1.400 -36.264 1.00 86.00 248 GLU A N 1
ATOM 1955 C CA . GLU A 1 248 ? 11.422 -0.849 -35.069 1.00 86.00 248 GLU A CA 1
ATOM 1956 C C . GLU A 1 248 ? 11.052 0.625 -34.857 1.00 86.00 248 GLU A C 1
ATOM 1958 O O . GLU A 1 248 ? 10.879 1.063 -33.723 1.00 86.00 248 GLU A O 1
ATOM 1963 N N . MET A 1 249 ? 10.904 1.386 -35.946 1.00 84.62 249 MET A N 1
ATOM 1964 C CA . MET A 1 249 ? 10.467 2.779 -35.890 1.00 84.62 249 MET A CA 1
ATOM 1965 C C . MET A 1 249 ? 9.025 2.896 -35.379 1.00 84.62 249 MET A C 1
ATOM 1967 O O . MET A 1 249 ? 8.741 3.746 -34.537 1.00 84.62 249 MET A O 1
ATOM 1971 N N . ASP A 1 250 ? 8.126 2.026 -35.839 1.00 85.06 250 ASP A N 1
ATOM 1972 C CA . ASP A 1 250 ? 6.737 1.982 -35.375 1.00 85.06 250 ASP A CA 1
ATOM 1973 C C . ASP A 1 250 ? 6.642 1.615 -33.886 1.00 85.06 250 ASP A C 1
ATOM 1975 O O . ASP A 1 250 ? 5.904 2.261 -33.141 1.00 85.06 250 ASP A O 1
ATOM 1979 N N . GLU A 1 251 ? 7.435 0.642 -33.423 1.00 83.19 251 GLU A N 1
ATOM 1980 C CA . GLU A 1 251 ? 7.496 0.258 -32.005 1.00 83.19 251 GLU A CA 1
ATOM 1981 C C . GLU A 1 251 ? 8.018 1.409 -31.118 1.00 83.19 251 GLU A C 1
ATOM 1983 O O . GLU A 1 251 ? 7.449 1.678 -30.057 1.00 83.19 251 GLU A O 1
ATOM 1988 N N . LEU A 1 252 ? 9.044 2.147 -31.562 1.00 83.12 252 LEU A N 1
ATOM 1989 C CA . LEU A 1 252 ? 9.553 3.336 -30.861 1.00 83.12 252 LEU A CA 1
ATOM 1990 C C . LEU A 1 252 ? 8.523 4.480 -30.838 1.00 83.12 252 LEU A C 1
ATOM 1992 O O . LEU A 1 252 ? 8.315 5.124 -29.804 1.00 83.12 252 LEU A O 1
ATOM 1996 N N . ASN A 1 253 ? 7.823 4.706 -31.951 1.00 82.19 253 ASN A N 1
ATOM 1997 C CA . ASN A 1 253 ? 6.763 5.711 -32.039 1.00 82.19 253 ASN A CA 1
ATOM 1998 C C . ASN A 1 253 ? 5.577 5.366 -31.128 1.00 82.19 253 ASN A C 1
ATOM 2000 O O . ASN A 1 253 ? 5.009 6.259 -30.495 1.00 82.19 253 ASN A O 1
ATOM 2004 N N . GLN A 1 254 ? 5.219 4.088 -30.998 1.00 79.56 254 GLN A N 1
ATOM 2005 C CA . GLN A 1 254 ? 4.164 3.648 -30.088 1.00 79.56 254 GLN A CA 1
ATOM 2006 C C . GLN A 1 254 ? 4.518 3.947 -28.625 1.00 79.56 254 GLN A C 1
ATOM 2008 O O . GLN A 1 254 ? 3.692 4.505 -27.898 1.00 79.56 254 GLN A O 1
ATOM 2013 N N . VAL A 1 255 ? 5.765 3.690 -28.214 1.00 77.19 255 VAL A N 1
ATOM 2014 C CA . VAL A 1 255 ? 6.256 4.077 -26.881 1.00 77.19 255 VAL A CA 1
ATOM 2015 C C . VAL A 1 255 ? 6.144 5.589 -26.680 1.00 77.19 255 VAL A C 1
ATOM 2017 O O . VAL A 1 255 ? 5.677 6.030 -25.631 1.00 77.19 255 VAL A O 1
ATOM 2020 N N . SER A 1 256 ? 6.495 6.395 -27.688 1.00 68.88 256 SER A N 1
ATOM 2021 C CA . SER A 1 256 ? 6.386 7.861 -27.619 1.00 68.88 256 SER A CA 1
ATOM 2022 C C . SER A 1 256 ? 4.945 8.351 -27.395 1.00 68.88 256 SER A C 1
ATOM 2024 O O . SER A 1 256 ? 4.718 9.291 -26.631 1.00 68.88 256 SER A O 1
ATOM 2026 N N . HIS A 1 257 ? 3.948 7.679 -27.981 1.00 70.75 257 HIS A N 1
ATOM 2027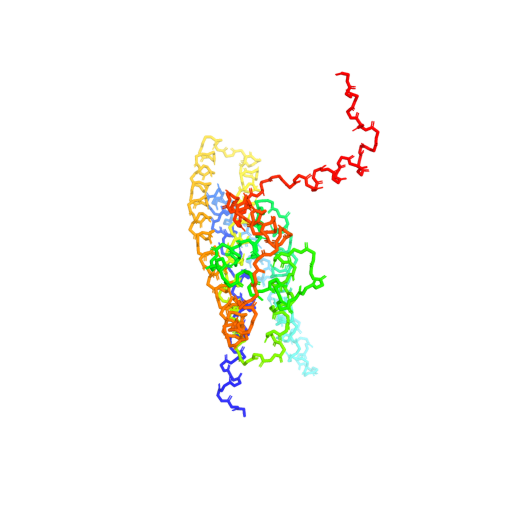 C CA . HIS A 1 257 ? 2.536 7.987 -27.748 1.00 70.75 257 HIS A CA 1
ATOM 2028 C C . HIS A 1 257 ? 2.103 7.625 -26.324 1.00 70.75 257 HIS A C 1
ATOM 2030 O O . HIS A 1 257 ? 1.417 8.411 -25.656 1.00 70.75 257 HIS A O 1
ATOM 2036 N N . GLU A 1 258 ? 2.560 6.478 -25.822 1.00 70.69 258 GLU A N 1
ATOM 2037 C CA . GLU A 1 258 ? 2.340 6.052 -24.440 1.00 70.69 258 GLU A CA 1
ATOM 2038 C C . GLU A 1 258 ? 3.063 6.963 -23.433 1.00 70.69 258 GLU A C 1
ATOM 2040 O O . GLU A 1 258 ? 2.592 7.119 -22.303 1.00 70.69 258 GLU A O 1
ATOM 2045 N N . MET A 1 259 ? 4.123 7.683 -23.839 1.00 60.62 259 MET A N 1
ATOM 2046 C CA . MET A 1 259 ? 4.820 8.632 -22.961 1.00 60.62 259 MET A CA 1
ATOM 2047 C C . MET A 1 259 ? 3.924 9.771 -22.447 1.00 60.62 259 MET A C 1
ATOM 2049 O O . MET A 1 259 ? 4.224 10.373 -21.412 1.00 60.62 259 MET A O 1
ATOM 2053 N N . SER A 1 260 ? 2.804 10.060 -23.107 1.00 63.09 260 SER A N 1
ATOM 2054 C CA . SER A 1 260 ? 1.830 11.046 -22.623 1.00 63.09 260 SER A CA 1
ATOM 2055 C C . SER A 1 260 ? 1.041 10.580 -21.386 1.00 63.09 260 SER A C 1
ATOM 2057 O O . SER A 1 260 ? 0.463 11.405 -20.677 1.00 63.09 260 SER A O 1
ATOM 2059 N N . GLN A 1 261 ? 1.035 9.278 -21.082 1.00 79.12 261 GLN A N 1
ATOM 2060 C CA . GLN A 1 261 ? 0.269 8.703 -19.977 1.00 79.12 261 GLN A CA 1
ATOM 2061 C C . GLN A 1 261 ? 1.049 8.727 -18.657 1.00 79.12 261 GLN A C 1
ATOM 2063 O O . GLN A 1 261 ? 2.265 8.538 -18.620 1.00 79.12 261 GLN A O 1
ATOM 2068 N N . ASN A 1 262 ? 0.361 8.916 -17.531 1.00 82.50 262 ASN A N 1
ATOM 2069 C CA . ASN A 1 262 ? 0.998 8.784 -16.220 1.00 82.50 262 ASN A CA 1
ATOM 2070 C C . ASN A 1 262 ? 1.335 7.313 -15.935 1.00 82.50 262 ASN A C 1
ATOM 2072 O O . ASN A 1 262 ? 0.496 6.436 -16.124 1.00 82.50 262 ASN A O 1
ATOM 2076 N N . TRP A 1 263 ? 2.537 7.056 -15.409 1.00 86.31 263 TRP A N 1
ATOM 2077 C CA . TRP A 1 263 ? 2.967 5.716 -14.983 1.00 86.31 263 TRP A CA 1
ATOM 2078 C C . TRP A 1 263 ? 2.257 5.233 -13.710 1.00 86.31 263 TRP A C 1
ATOM 2080 O O . TRP A 1 263 ? 2.417 4.089 -13.301 1.00 86.31 263 TRP A O 1
ATOM 2090 N N . TRP A 1 264 ? 1.457 6.091 -13.081 1.00 89.00 264 TRP A N 1
ATOM 2091 C CA . TRP A 1 264 ? 0.625 5.764 -11.934 1.00 89.00 264 TRP A CA 1
ATOM 2092 C C . TRP A 1 264 ? -0.729 6.455 -12.050 1.00 89.00 264 TRP A C 1
ATOM 2094 O O . TRP A 1 264 ? -0.844 7.541 -12.626 1.00 89.00 264 TRP A O 1
ATOM 2104 N N . GLN A 1 265 ? -1.763 5.831 -11.493 1.00 86.00 265 GLN A N 1
ATOM 2105 C CA . GLN A 1 265 ? -3.123 6.366 -11.496 1.00 86.00 265 GLN A CA 1
ATOM 2106 C C . GLN A 1 265 ? -3.866 5.977 -10.218 1.00 86.00 265 GLN A C 1
ATOM 2108 O O . GLN A 1 265 ? -3.662 4.890 -9.674 1.00 86.00 265 GLN A O 1
ATOM 2113 N N . VAL A 1 266 ? -4.734 6.872 -9.741 1.00 83.81 266 VAL A N 1
ATOM 2114 C CA . VAL A 1 266 ? -5.550 6.660 -8.539 1.00 83.81 266 VAL A CA 1
ATOM 2115 C C . VAL A 1 266 ? -6.986 6.357 -8.948 1.00 83.81 266 VAL A C 1
ATOM 2117 O O . VAL A 1 266 ? -7.644 7.180 -9.578 1.00 83.81 266 VAL A O 1
ATOM 2120 N N . TYR A 1 267 ? -7.488 5.204 -8.523 1.00 78.38 267 TYR A N 1
ATOM 2121 C CA . TYR A 1 267 ? -8.842 4.738 -8.787 1.00 78.38 267 TYR A CA 1
ATOM 2122 C C . TYR A 1 267 ? -9.675 4.791 -7.509 1.00 78.38 267 TYR A C 1
ATOM 2124 O O . TYR A 1 267 ? -9.451 4.031 -6.567 1.00 78.38 267 TYR A O 1
ATOM 2132 N N . VAL A 1 268 ? -10.664 5.684 -7.471 1.00 73.88 268 VAL A N 1
ATOM 2133 C CA . VAL A 1 268 ? -11.686 5.708 -6.405 1.00 73.88 268 VAL A CA 1
ATOM 2134 C C . VAL A 1 268 ? -12.790 4.687 -6.695 1.00 73.88 268 VAL A C 1
ATOM 2136 O O . VAL A 1 268 ? -13.349 4.087 -5.780 1.00 73.88 268 VAL A O 1
ATOM 2139 N N . ILE A 1 269 ? -13.070 4.453 -7.975 1.00 70.38 269 ILE A N 1
ATOM 2140 C CA . ILE A 1 269 ? -13.928 3.381 -8.468 1.00 70.38 269 ILE A CA 1
ATOM 2141 C C . ILE A 1 269 ? -13.090 2.630 -9.495 1.00 70.38 269 ILE A C 1
ATOM 2143 O O . ILE A 1 269 ? -12.628 3.215 -10.468 1.00 70.38 269 ILE A O 1
ATOM 2147 N N . ASP A 1 270 ? -12.842 1.355 -9.227 1.00 66.38 270 ASP A N 1
ATOM 2148 C CA . ASP A 1 270 ? -12.156 0.474 -10.164 1.00 66.38 270 ASP A CA 1
ATOM 2149 C C . ASP A 1 270 ? -13.164 0.080 -11.254 1.00 66.38 270 ASP A C 1
ATOM 2151 O O . ASP A 1 270 ? -14.143 -0.622 -10.977 1.00 66.38 270 ASP A O 1
ATOM 2155 N N . GLU A 1 271 ? -12.961 0.595 -12.469 1.00 68.38 271 GLU A N 1
ATOM 2156 C CA . GLU A 1 271 ? -13.843 0.356 -13.615 1.00 68.38 271 GLU A CA 1
ATOM 2157 C C . GLU A 1 271 ? -13.976 -1.138 -13.916 1.00 68.38 271 GLU A C 1
ATOM 2159 O O . GLU A 1 271 ? -15.086 -1.603 -14.164 1.00 68.38 271 GLU A O 1
ATOM 2164 N N . TYR A 1 272 ? -12.904 -1.922 -13.763 1.00 69.62 272 TYR A N 1
ATOM 2165 C CA . TYR A 1 272 ? -12.935 -3.369 -13.975 1.00 69.62 272 TYR A CA 1
ATOM 2166 C C . TYR A 1 272 ? -13.760 -4.086 -12.910 1.00 69.62 272 TYR A C 1
ATOM 2168 O O . TYR A 1 272 ? -14.529 -4.994 -13.227 1.00 69.62 272 TYR A O 1
ATOM 2176 N N . ARG A 1 273 ? -13.660 -3.670 -11.640 1.00 68.38 273 ARG A N 1
ATOM 2177 C CA . ARG A 1 273 ? -14.533 -4.211 -10.581 1.00 68.38 273 ARG A CA 1
ATOM 2178 C C . ARG A 1 273 ? -15.982 -3.816 -10.808 1.00 68.38 273 ARG A C 1
ATOM 2180 O O . ARG A 1 273 ? -16.867 -4.629 -10.562 1.00 68.38 273 ARG A O 1
ATOM 2187 N N . TRP A 1 274 ? -16.241 -2.599 -11.273 1.00 71.69 274 TRP A N 1
ATOM 2188 C CA . TRP A 1 274 ? -17.594 -2.144 -11.577 1.00 71.69 274 TRP A CA 1
ATOM 2189 C C . TRP A 1 274 ? -18.192 -2.889 -12.771 1.00 71.69 274 TRP A C 1
ATOM 2191 O O . TRP A 1 274 ? -19.337 -3.334 -12.703 1.00 71.69 274 TRP A O 1
ATOM 2201 N N . GLU A 1 275 ? -17.415 -3.100 -13.830 1.00 75.94 275 GLU A N 1
ATOM 2202 C CA . GLU A 1 275 ? -17.793 -3.947 -14.957 1.00 75.94 275 GLU A CA 1
ATOM 2203 C C . GLU A 1 275 ? -18.025 -5.393 -14.534 1.00 75.94 275 GLU A C 1
ATOM 2205 O O . GLU A 1 275 ? -19.008 -5.997 -14.953 1.00 75.94 275 GLU A O 1
ATOM 2210 N N . TRP A 1 276 ? -17.164 -5.948 -13.681 1.00 78.19 276 TRP A N 1
ATOM 2211 C CA . TRP A 1 276 ? -17.358 -7.285 -13.133 1.00 78.19 276 TRP A CA 1
ATOM 2212 C C . TRP A 1 276 ? -18.638 -7.366 -12.294 1.00 78.19 276 TRP A C 1
ATOM 2214 O O . TRP A 1 276 ? -19.416 -8.298 -12.478 1.00 78.19 276 TRP A O 1
ATOM 2224 N N . VAL A 1 277 ? -18.913 -6.381 -11.429 1.00 77.94 277 VAL A N 1
ATOM 2225 C CA . VAL A 1 277 ? -20.159 -6.304 -10.644 1.00 77.94 277 VAL A CA 1
ATOM 2226 C C . VAL A 1 277 ? -21.370 -6.227 -11.570 1.00 77.94 277 VAL A C 1
ATOM 2228 O O . VAL A 1 277 ? -22.328 -6.972 -11.368 1.00 77.94 277 VAL A O 1
ATOM 2231 N N . LYS A 1 278 ? -21.325 -5.384 -12.608 1.00 79.81 278 LYS A N 1
ATOM 2232 C CA . LYS A 1 278 ? -22.379 -5.308 -13.628 1.00 79.81 278 LYS A CA 1
ATOM 2233 C C . LYS A 1 278 ? -22.586 -6.657 -14.309 1.00 79.81 278 LYS A C 1
ATOM 2235 O O . LYS A 1 278 ? -23.694 -7.169 -14.280 1.00 79.81 278 LYS A O 1
ATOM 2240 N N . LYS A 1 279 ? -21.525 -7.279 -14.829 1.00 81.19 279 LYS A N 1
ATOM 2241 C CA . LYS A 1 279 ? -21.586 -8.591 -15.495 1.00 81.19 279 LYS A CA 1
ATOM 2242 C C . LYS A 1 279 ? -22.096 -9.702 -14.568 1.00 81.19 279 LYS A C 1
ATOM 2244 O O . LYS A 1 279 ? -22.812 -10.586 -15.018 1.00 81.19 279 LYS A O 1
ATOM 2249 N N . THR A 1 280 ? -21.747 -9.656 -13.284 1.00 81.31 280 THR A N 1
ATOM 2250 C CA . THR A 1 280 ? -22.052 -10.725 -12.318 1.00 81.31 280 THR A CA 1
ATOM 2251 C C . THR A 1 280 ? -23.458 -10.611 -11.735 1.00 81.31 280 THR A C 1
ATOM 2253 O O . THR A 1 280 ? -24.151 -11.616 -11.606 1.00 81.31 280 THR A O 1
ATOM 2256 N N . PHE A 1 281 ? -23.892 -9.403 -11.372 1.00 81.88 281 PHE A N 1
ATOM 2257 C CA . PHE A 1 281 ? -25.182 -9.178 -10.707 1.00 81.88 281 PHE A CA 1
ATOM 2258 C C . PHE A 1 281 ? -26.277 -8.673 -11.654 1.00 81.88 281 PHE A C 1
ATOM 2260 O O . PHE A 1 281 ? -27.457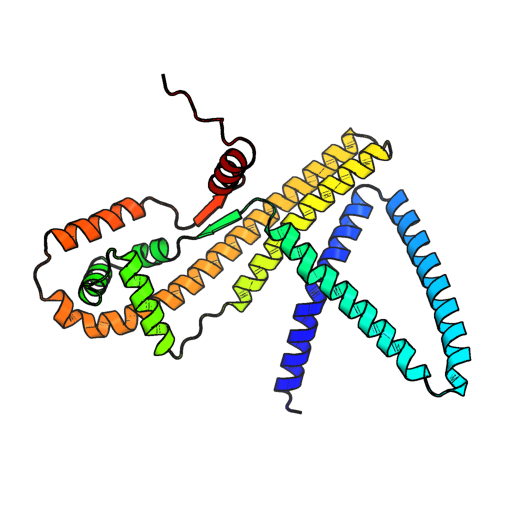 -8.812 -11.340 1.00 81.88 281 PHE A O 1
ATOM 2267 N N . TYR A 1 282 ? -25.902 -8.130 -12.814 1.00 78.00 282 TYR A N 1
ATOM 2268 C CA . TYR A 1 282 ? -26.810 -7.619 -13.843 1.00 78.00 282 TYR A CA 1
ATOM 2269 C C . TYR A 1 282 ? -26.414 -8.136 -15.240 1.00 78.00 282 TYR A C 1
ATOM 2271 O O . TYR A 1 282 ? -26.153 -7.344 -16.145 1.00 78.00 282 TYR A O 1
ATOM 2279 N N . PRO A 1 283 ? -26.383 -9.465 -15.459 1.00 64.50 283 PRO A N 1
ATOM 2280 C CA . PRO A 1 283 ? -25.898 -10.054 -16.712 1.00 64.50 283 PRO A CA 1
ATOM 2281 C C . PRO A 1 283 ? -26.696 -9.631 -17.959 1.00 64.50 283 PRO A C 1
ATOM 2283 O O . PRO A 1 283 ? -26.178 -9.737 -19.062 1.00 64.50 283 PRO A O 1
ATOM 2286 N N . ASN A 1 284 ? -27.921 -9.116 -17.790 1.00 63.50 284 ASN A N 1
ATOM 2287 C CA . ASN A 1 284 ? -28.798 -8.685 -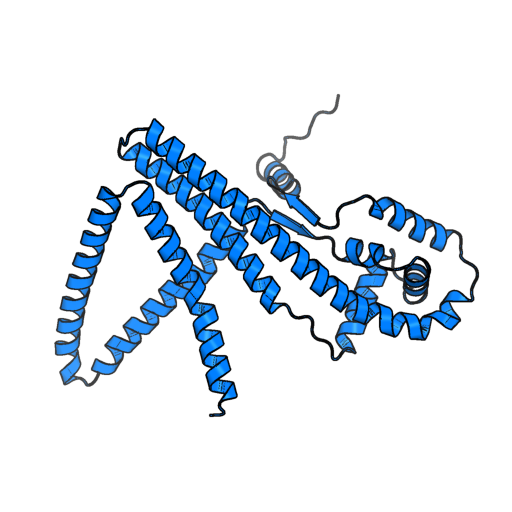18.886 1.00 63.50 284 ASN A CA 1
ATOM 2288 C C . ASN A 1 284 ? -28.838 -7.159 -19.095 1.00 63.50 284 ASN A C 1
ATOM 2290 O O . ASN A 1 284 ? -29.688 -6.677 -19.837 1.00 63.50 284 ASN A O 1
ATOM 2294 N N . SER A 1 285 ? -27.978 -6.376 -18.434 1.00 57.09 285 SER A N 1
ATOM 2295 C CA . SER A 1 285 ? -27.862 -4.939 -18.712 1.00 57.09 285 SER A CA 1
ATOM 2296 C C . SER A 1 285 ? -26.803 -4.691 -19.788 1.00 57.09 285 SER A C 1
ATOM 2298 O O . SER A 1 285 ? -25.743 -4.127 -19.504 1.00 57.09 285 SER A O 1
ATOM 2300 N N . GLU A 1 286 ? -27.049 -5.146 -21.013 1.00 49.00 286 GLU A N 1
ATOM 2301 C CA . GLU A 1 286 ? -26.338 -4.577 -22.158 1.00 49.00 286 GLU A CA 1
ATOM 2302 C C . GLU A 1 286 ? -26.898 -3.173 -22.439 1.00 49.00 286 GLU A C 1
ATOM 2304 O O . GLU A 1 286 ? -28.104 -2.950 -22.301 1.0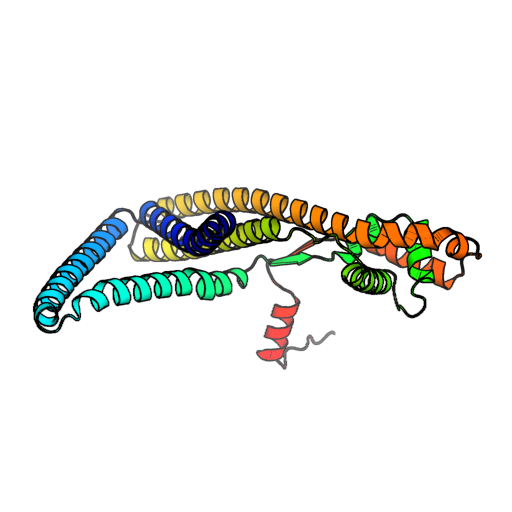0 49.00 286 GLU A O 1
ATOM 2309 N N . PRO A 1 287 ? -26.053 -2.196 -22.800 1.00 47.91 287 PRO A N 1
ATOM 2310 C CA . PRO A 1 287 ? -26.540 -0.959 -23.379 1.00 47.91 287 PRO A CA 1
ATOM 2311 C C . PRO A 1 287 ? -27.108 -1.273 -24.767 1.00 47.91 287 PRO A C 1
ATOM 2313 O O . PRO A 1 287 ? -26.364 -1.654 -25.671 1.00 47.91 287 PRO A O 1
ATOM 2316 N N . GLU A 1 288 ? -28.417 -1.091 -24.945 1.00 41.59 288 GLU A N 1
ATOM 2317 C CA . GLU A 1 288 ? -28.988 -0.867 -26.272 1.00 41.59 288 GLU A CA 1
ATOM 2318 C C . GLU A 1 288 ? -28.368 0.427 -26.813 1.00 41.59 288 GLU A C 1
ATOM 2320 O O . GLU A 1 288 ? -28.787 1.536 -26.483 1.00 41.59 288 GLU A O 1
ATOM 2325 N N . TRP A 1 289 ? -27.299 0.287 -27.593 1.00 45.84 289 TRP A N 1
ATOM 2326 C CA . TRP A 1 289 ? -26.827 1.359 -28.453 1.00 45.84 289 TRP A CA 1
ATOM 2327 C C . TRP A 1 289 ? -27.830 1.485 -29.604 1.00 45.84 289 TRP A C 1
ATOM 2329 O O . TRP A 1 289 ? -27.848 0.648 -30.508 1.00 45.84 289 TRP A O 1
ATOM 2339 N N . HIS A 1 290 ? -28.678 2.510 -29.532 1.00 37.06 290 HIS A N 1
ATOM 2340 C CA . HIS A 1 290 ? -29.378 3.075 -30.685 1.00 37.06 290 HIS A CA 1
ATOM 2341 C C . HIS A 1 290 ? -28.585 4.252 -31.249 1.00 37.06 290 HIS A C 1
ATOM 2343 O O . HIS A 1 290 ? -28.078 5.061 -30.437 1.00 37.06 290 HIS A O 1
#

Foldseek 3Di:
DDPVVVVVVVVVCCVLQPLLVLLVVLLLVLLCLLPVVVSVVVVVVVVVVVVVVVVVLVVVLVVCVVVVCNVVSVVVVVVVVSVSSCCSPPVLLVVLQPADWDKDFQLLLLLLLVDDLLLLLLLCLVCVVDPASSRSLVVLLVVLVVVDPDDQDCPQLVVLSSQLSSLSSSLVSSVVSLVVSVVVVHDNVVSVVSNVVSVVVSVVSNVVSVVSNVVSSSVSSVSSSCSRRVVSVVVSPVSVVDDQDPVSVVSSVVSVVSNVDDSMDIHNDDVVVVVVCCCPVPVPPDPPDD

Organism: NCBI:txid1134687

Radius of gyration: 27.52 Å; chains: 1; bounding box: 57×50×83 Å

pLDDT: mean 81.37, std 9.05, range [37.06, 94.56]

Sequence (290 aa):
MQFSDIIKMVQDIWSFSWPPLVICGLAYFMARFFHPAGTTSSLQKILSGMKKYGDKLESTRTILEPYGLTKLVPAISIIMLVSCMFLLNGPITSLVSNIPPYVSYNPALLATKTMSEAQQLALIRKYPMAQSVVEAYYLALRSAELESKIKPDYEELSLWNQAQDLLKFALVFATIMLIVSLKAKLPLGKQITKYLLVLVVLMFLWTISLAGLLFQKERVINEELDMVVIPLIKDASPLLTLPITEKEMDELNQVSHEMSQNWWQVYVIDEYRWEWVKKTFYPNSEPEWH

Secondary structure (DSSP, 8-state):
--HHHHHHHHHHHHHHHHHHHHHHHHHHHHHHHH-HHHHHHHHHHHHHHHHHHHHHHHHHHHHHGGGTGGGHHHHHHHHHHHHHHHHHHTHHHHHHHTSSPEEEE-HHHHHHHHS-HHHHHHHHHH-TT-SSHHHHHHHHHHHHHHH-------HHHHHHHHHHHHHHHHHHHHHHHHHHHHHTT--HHHHHHHHHHHHHHHHHHHHHHHHHHHHHHHHHHHHHHHHHHHHHHHHHHHHHTSPPPHHHHHHHHHHHHHTTS-SEEEESS-HHHHHHHHHHH-TT------